Protein AF-A0A8T1SGW9-F1 (afdb_monomer_lite)

Organism: Chelydra serpentina (NCBI:txid8475)

Structure (mmCIF, N/CA/C/O backbone):
data_AF-A0A8T1SGW9-F1
#
_entry.id   AF-A0A8T1SGW9-F1
#
loop_
_atom_site.group_PDB
_atom_site.id
_atom_site.type_symbol
_atom_site.label_atom_id
_atom_site.label_alt_id
_atom_site.label_comp_id
_atom_site.label_asym_id
_atom_site.label_entity_id
_atom_site.label_seq_id
_atom_site.pdbx_PDB_ins_code
_atom_site.Cartn_x
_atom_site.Cartn_y
_atom_site.Cartn_z
_atom_site.occupancy
_atom_site.B_iso_or_equiv
_atom_site.auth_seq_id
_atom_site.auth_comp_id
_atom_site.auth_asym_id
_atom_site.auth_atom_id
_atom_site.pdbx_PDB_model_num
ATOM 1 N N . MET A 1 1 ? -16.718 -19.203 4.650 1.00 74.12 1 MET A N 1
ATOM 2 C CA . MET A 1 1 ? -15.856 -19.759 3.575 1.00 74.12 1 MET A CA 1
ATOM 3 C C . MET A 1 1 ? -15.041 -18.694 2.839 1.00 74.12 1 MET A C 1
ATOM 5 O O . MET A 1 1 ? -13.862 -18.938 2.615 1.00 74.12 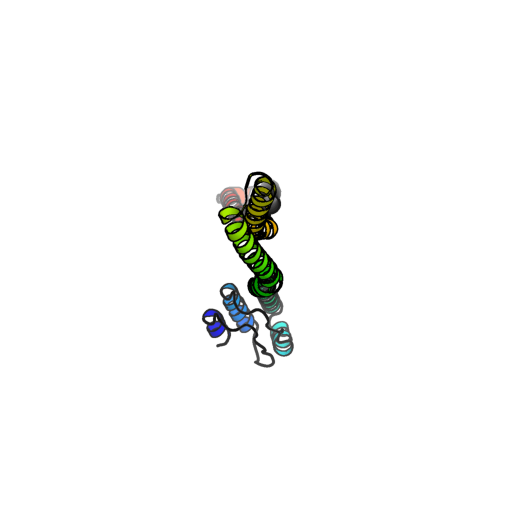1 MET A O 1
ATOM 9 N N . LEU A 1 2 ? -15.595 -17.509 2.533 1.00 87.69 2 LEU A N 1
ATOM 10 C CA . LEU A 1 2 ? -14.859 -16.445 1.829 1.00 87.69 2 LEU A CA 1
ATOM 11 C C . LEU A 1 2 ? -13.568 -15.995 2.537 1.00 87.69 2 LEU A C 1
ATOM 13 O O . LEU A 1 2 ? -12.529 -15.915 1.894 1.00 87.69 2 LEU A O 1
ATOM 17 N N . ALA A 1 3 ? -13.602 -15.769 3.854 1.00 89.38 3 ALA A N 1
ATOM 18 C CA . ALA A 1 3 ? -12.422 -15.354 4.621 1.00 89.38 3 ALA A CA 1
ATOM 19 C C . ALA A 1 3 ? -11.228 -16.318 4.451 1.00 89.38 3 ALA A C 1
ATOM 21 O O . ALA A 1 3 ? -10.116 -15.889 4.162 1.00 89.38 3 ALA A O 1
ATOM 22 N N . LYS A 1 4 ? -11.463 -17.635 4.531 1.00 89.44 4 LYS A N 1
ATOM 23 C CA . LYS A 1 4 ? -10.416 -18.648 4.300 1.00 89.44 4 LYS A CA 1
ATOM 24 C C . LYS A 1 4 ? -9.884 -18.607 2.865 1.00 89.44 4 LYS A C 1
ATOM 26 O O . LYS A 1 4 ? -8.678 -18.689 2.659 1.00 89.44 4 LYS A O 1
ATOM 31 N N . ALA A 1 5 ? -10.766 -18.437 1.880 1.00 91.44 5 ALA A N 1
ATOM 32 C CA . ALA A 1 5 ? -10.351 -18.298 0.487 1.00 91.44 5 ALA A CA 1
ATOM 33 C C . ALA A 1 5 ? -9.475 -17.050 0.284 1.00 91.44 5 ALA A C 1
ATOM 35 O O . ALA A 1 5 ? -8.443 -17.134 -0.374 1.00 91.44 5 ALA A O 1
ATOM 36 N N . LEU A 1 6 ? -9.833 -15.919 0.900 1.00 91.69 6 LEU A N 1
ATOM 37 C CA . LEU A 1 6 ? -9.042 -14.687 0.859 1.00 91.69 6 LEU A CA 1
ATOM 38 C C . LEU A 1 6 ? -7.688 -14.825 1.566 1.00 91.69 6 LEU A C 1
ATOM 40 O O . LEU A 1 6 ? -6.726 -14.209 1.130 1.00 91.69 6 LEU A O 1
ATOM 44 N N . GLN A 1 7 ? -7.561 -15.647 2.608 1.00 90.06 7 GLN A N 1
ATOM 45 C CA . GLN A 1 7 ? -6.261 -15.874 3.255 1.00 90.06 7 GLN A CA 1
ATOM 46 C C . GLN A 1 7 ? -5.265 -16.604 2.346 1.00 90.06 7 GLN A C 1
ATOM 48 O O . GLN A 1 7 ? -4.075 -16.306 2.379 1.00 90.06 7 GLN A O 1
ATOM 53 N N . ILE A 1 8 ? -5.743 -17.554 1.539 1.00 89.75 8 ILE A N 1
ATOM 54 C CA . ILE A 1 8 ? -4.886 -18.412 0.705 1.00 89.75 8 ILE A CA 1
ATOM 55 C C . ILE A 1 8 ? -4.688 -17.809 -0.692 1.00 89.75 8 ILE A C 1
ATOM 57 O O . ILE A 1 8 ? -3.638 -17.967 -1.316 1.00 89.75 8 ILE A O 1
ATOM 61 N N . ASN A 1 9 ? -5.701 -17.124 -1.223 1.00 87.62 9 ASN A N 1
ATOM 62 C CA . ASN A 1 9 ? -5.690 -16.671 -2.604 1.00 87.62 9 ASN A CA 1
ATOM 63 C C . ASN A 1 9 ? -4.827 -15.415 -2.795 1.00 87.62 9 ASN A C 1
ATOM 65 O O . ASN A 1 9 ? -5.136 -14.347 -2.277 1.00 87.62 9 ASN A O 1
ATOM 69 N N . THR A 1 10 ? -3.793 -15.526 -3.628 1.00 84.44 10 THR A N 1
ATOM 70 C CA . THR A 1 10 ? -2.856 -14.433 -3.943 1.00 84.44 10 THR A CA 1
ATOM 71 C C . THR A 1 10 ? -3.065 -13.810 -5.335 1.00 84.44 10 THR A C 1
ATOM 73 O O . THR A 1 10 ? -2.338 -12.907 -5.772 1.00 84.44 10 THR A O 1
ATOM 76 N N . LYS A 1 11 ? -4.064 -14.278 -6.088 1.00 88.31 11 LYS A N 1
ATOM 77 C CA . LYS A 1 11 ? -4.295 -13.875 -7.487 1.00 88.31 11 LYS A CA 1
ATOM 78 C C . LYS A 1 11 ? -5.540 -13.016 -7.666 1.00 88.31 11 LYS A C 1
ATOM 80 O O . LYS A 1 11 ? -5.576 -12.176 -8.562 1.00 88.31 11 LYS A O 1
ATOM 85 N N . LEU A 1 12 ? -6.536 -13.197 -6.813 1.00 89.31 12 LEU A N 1
ATOM 86 C CA . LEU A 1 12 ? -7.829 -12.553 -6.924 1.00 89.31 12 LEU A CA 1
ATOM 87 C C . LEU A 1 12 ? -7.700 -11.047 -6.645 1.00 89.31 12 LEU A C 1
ATOM 89 O O . LEU A 1 12 ? -6.987 -10.621 -5.738 1.00 89.31 12 LEU A O 1
ATOM 93 N N . ARG A 1 13 ? -8.327 -10.232 -7.499 1.00 90.38 13 ARG A N 1
ATOM 94 C CA . ARG A 1 13 ? -8.211 -8.761 -7.474 1.00 90.38 13 ARG A CA 1
ATOM 95 C C . ARG A 1 13 ? -9.500 -8.066 -7.065 1.00 90.38 13 ARG A C 1
ATOM 97 O O . ARG A 1 13 ? -9.420 -7.018 -6.425 1.00 90.38 13 ARG A O 1
ATOM 104 N N . THR A 1 14 ? -10.640 -8.667 -7.393 1.00 91.38 14 THR A N 1
ATOM 105 C CA . THR A 1 14 ? -11.959 -8.108 -7.120 1.00 91.38 14 THR A CA 1
ATOM 106 C C . THR A 1 14 ? -12.891 -9.187 -6.593 1.00 91.38 14 THR A C 1
ATOM 108 O O . THR A 1 14 ? -12.988 -10.246 -7.210 1.00 91.38 14 THR A O 1
ATOM 111 N N . VAL A 1 15 ? -13.579 -8.917 -5.484 1.00 93.00 15 VAL A N 1
ATOM 112 C CA . VAL A 1 15 ? -14.710 -9.726 -5.004 1.00 93.00 15 VAL A CA 1
ATOM 113 C C . VAL A 1 15 ? -15.935 -8.839 -4.985 1.00 93.00 15 VAL A C 1
ATOM 115 O O . VAL A 1 15 ? -15.889 -7.757 -4.415 1.00 93.00 15 VAL A O 1
ATOM 118 N N . ILE A 1 16 ? -17.028 -9.317 -5.561 1.00 92.31 16 ILE A N 1
ATOM 119 C CA . ILE A 1 16 ? -18.340 -8.705 -5.395 1.00 92.31 16 ILE A CA 1
ATOM 120 C C . ILE A 1 16 ? -19.159 -9.670 -4.561 1.00 92.31 16 ILE A C 1
ATOM 122 O O . ILE A 1 16 ? -19.235 -10.859 -4.865 1.00 92.31 16 ILE A O 1
ATOM 126 N N . TRP A 1 17 ? -19.737 -9.148 -3.495 1.00 91.62 17 TRP A N 1
ATOM 127 C CA . TRP A 1 17 ? -20.643 -9.882 -2.638 1.00 91.62 17 TRP A CA 1
ATOM 128 C C . TRP A 1 17 ? -21.634 -8.888 -2.044 1.00 91.62 17 TRP A C 1
ATOM 130 O O . TRP A 1 17 ? -21.268 -7.746 -1.789 1.00 91.62 17 TRP A O 1
ATOM 140 N N . ASP A 1 18 ? -22.887 -9.302 -1.915 1.00 91.56 18 ASP A N 1
ATOM 141 C CA . ASP A 1 18 ? -23.958 -8.646 -1.163 1.00 91.56 18 ASP A CA 1
ATOM 142 C C . ASP A 1 18 ? -25.102 -9.660 -1.027 1.00 91.56 18 ASP A C 1
ATOM 144 O O . ASP A 1 18 ? -25.141 -10.633 -1.788 1.00 91.56 18 ASP A O 1
ATOM 148 N N . ARG A 1 19 ? -26.018 -9.452 -0.077 1.00 90.94 19 ARG A N 1
ATOM 149 C CA . ARG A 1 19 ? -27.165 -10.343 0.188 1.00 90.94 19 ARG A CA 1
ATOM 150 C C . ARG A 1 19 ? -26.763 -11.787 0.511 1.00 90.94 19 ARG A C 1
ATOM 152 O O . ARG A 1 19 ? -27.434 -12.731 0.101 1.00 90.94 19 ARG A O 1
ATOM 159 N N . ASN A 1 20 ? -25.668 -11.965 1.247 1.00 89.94 20 ASN A N 1
ATOM 160 C CA . ASN A 1 20 ? -25.201 -13.276 1.703 1.00 89.94 20 ASN A CA 1
ATOM 161 C C . ASN A 1 20 ? -25.537 -13.537 3.176 1.00 89.94 20 ASN A C 1
ATOM 163 O O . ASN A 1 20 ? -25.052 -14.515 3.746 1.00 89.94 20 ASN A O 1
ATOM 167 N N . ASN A 1 21 ? -26.359 -12.677 3.794 1.00 91.19 21 ASN A N 1
ATOM 168 C CA . ASN A 1 21 ? -26.673 -12.720 5.223 1.00 91.19 21 ASN A CA 1
ATOM 169 C C . ASN A 1 21 ? -25.399 -12.680 6.084 1.00 91.19 21 ASN A C 1
ATOM 171 O O . ASN A 1 21 ? -25.278 -13.375 7.097 1.00 91.19 21 ASN A O 1
ATOM 175 N N . THR A 1 22 ? -24.413 -11.887 5.655 1.00 92.12 22 THR A N 1
ATOM 176 C CA . THR A 1 22 ? -23.151 -11.739 6.379 1.00 92.12 22 THR A CA 1
ATOM 177 C C . THR A 1 22 ? -23.403 -11.025 7.706 1.00 92.12 22 THR A C 1
ATOM 179 O O . THR A 1 22 ? -23.887 -9.898 7.743 1.00 92.12 22 THR A O 1
ATOM 182 N N . THR A 1 23 ? -23.072 -11.681 8.816 1.00 93.50 23 THR A N 1
ATOM 183 C CA . THR A 1 23 ? -23.205 -11.104 10.161 1.00 93.50 23 THR A CA 1
ATOM 184 C C . THR A 1 23 ? -21.977 -10.270 10.534 1.00 93.50 23 THR A C 1
ATOM 186 O O . THR A 1 23 ? -20.929 -10.373 9.896 1.00 93.50 23 THR A O 1
ATOM 189 N N . ALA A 1 24 ? -22.059 -9.500 11.627 1.00 93.00 24 ALA A N 1
ATOM 190 C CA . ALA A 1 24 ? -20.925 -8.733 12.161 1.00 93.00 24 ALA A CA 1
ATOM 191 C C . ALA A 1 24 ? -19.661 -9.598 12.356 1.00 93.00 24 ALA A C 1
ATOM 193 O O . ALA A 1 24 ? -18.560 -9.193 11.995 1.00 93.00 24 ALA A O 1
ATOM 194 N N . HIS A 1 25 ? -19.817 -10.836 12.840 1.00 92.88 25 HIS A N 1
ATOM 195 C CA . HIS A 1 25 ? -18.706 -11.786 12.969 1.00 92.88 25 HIS A CA 1
ATOM 196 C C . HIS A 1 25 ? -18.117 -12.189 11.609 1.00 92.88 25 HIS A C 1
ATOM 198 O O . HIS A 1 25 ? -16.899 -12.263 11.467 1.00 92.88 25 HIS A O 1
ATOM 204 N N . GLY A 1 26 ? -18.963 -12.381 10.592 1.00 94.19 26 GLY A N 1
ATOM 205 C CA . GLY A 1 26 ? -18.515 -12.658 9.228 1.00 94.19 26 GLY A CA 1
ATOM 206 C C . GLY A 1 26 ? -17.674 -11.522 8.638 1.00 94.19 26 GLY A C 1
ATOM 207 O O . GLY A 1 26 ? -16.656 -11.789 7.995 1.00 94.19 26 GLY A O 1
ATOM 208 N N . PHE A 1 27 ? -18.041 -10.264 8.905 1.00 95.06 27 PHE A N 1
ATOM 209 C CA . PHE A 1 27 ? -17.240 -9.102 8.508 1.00 95.06 27 PHE A CA 1
ATOM 210 C C . PHE A 1 27 ? -15.887 -9.057 9.217 1.00 95.06 27 PHE A C 1
ATOM 212 O O . PHE A 1 27 ? -14.870 -8.834 8.562 1.00 95.06 27 PHE A O 1
ATOM 219 N N . ILE A 1 28 ? -15.842 -9.337 10.523 1.00 94.56 28 ILE A N 1
ATOM 220 C CA . ILE A 1 28 ? -14.582 -9.405 11.278 1.00 94.56 28 ILE A CA 1
ATOM 221 C C . ILE A 1 28 ? -13.659 -10.483 10.693 1.00 94.56 28 ILE A C 1
ATOM 223 O O . ILE A 1 28 ? -12.465 -10.243 10.502 1.00 94.56 28 ILE A O 1
ATOM 227 N N . ASP A 1 29 ? -14.192 -11.660 10.368 1.00 95.25 29 ASP A N 1
ATOM 228 C CA . ASP A 1 29 ? -13.401 -12.743 9.781 1.00 95.25 29 ASP A CA 1
ATOM 229 C C . ASP A 1 29 ? -12.827 -12.360 8.411 1.00 95.25 29 ASP A C 1
ATOM 231 O O . ASP A 1 29 ? -11.677 -12.688 8.101 1.00 95.25 29 ASP A O 1
ATOM 235 N N . VAL A 1 30 ? -13.596 -11.632 7.596 1.00 94.50 30 VAL A N 1
ATOM 236 C CA . VAL A 1 30 ? -13.103 -11.091 6.324 1.00 94.50 30 VAL A CA 1
ATOM 237 C C . VAL A 1 30 ? -12.061 -9.998 6.547 1.00 94.50 30 VAL A C 1
ATOM 239 O O . VAL A 1 30 ? -11.031 -10.024 5.875 1.00 94.50 30 VAL A O 1
ATOM 242 N N . ALA A 1 31 ? -12.243 -9.104 7.518 1.00 94.25 31 ALA A N 1
ATOM 243 C CA . ALA A 1 31 ? -11.240 -8.103 7.875 1.00 94.25 31 ALA A CA 1
ATOM 244 C C . ALA A 1 31 ? -9.904 -8.757 8.281 1.00 94.25 31 ALA A C 1
ATOM 246 O O . ALA A 1 31 ? -8.859 -8.391 7.743 1.00 94.25 31 ALA A O 1
ATOM 247 N N . ARG A 1 32 ? -9.931 -9.794 9.135 1.00 94.31 32 ARG A N 1
ATOM 248 C CA . ARG A 1 32 ? -8.727 -10.573 9.501 1.00 94.31 32 ARG A CA 1
ATOM 249 C C . ARG A 1 32 ? -8.102 -11.286 8.303 1.00 94.31 32 ARG A C 1
ATOM 251 O O . ARG A 1 32 ? -6.886 -11.407 8.208 1.00 94.31 32 ARG A O 1
ATOM 258 N N . ALA A 1 33 ? -8.913 -11.776 7.367 1.00 94.00 33 ALA A N 1
ATOM 259 C CA . ALA A 1 33 ? -8.386 -12.361 6.139 1.00 94.00 33 ALA A CA 1
ATOM 260 C C . ALA A 1 33 ? -7.661 -11.323 5.265 1.00 94.00 33 ALA A C 1
ATOM 262 O O . ALA A 1 33 ? -6.608 -11.623 4.700 1.00 94.00 33 ALA A O 1
ATOM 263 N N . LEU A 1 34 ? -8.197 -10.102 5.176 1.00 92.94 34 LEU A N 1
ATOM 264 C CA . LEU A 1 34 ? -7.607 -9.005 4.404 1.00 92.94 34 LEU A CA 1
ATOM 265 C C . LEU A 1 34 ? -6.328 -8.442 5.018 1.00 92.94 34 LEU A C 1
ATOM 267 O O . LEU A 1 34 ? -5.463 -7.977 4.278 1.00 92.94 34 LEU A O 1
ATOM 271 N N . GLU A 1 35 ? -6.155 -8.555 6.332 1.00 91.81 35 GLU A N 1
ATOM 272 C CA . GLU A 1 35 ? -4.914 -8.183 7.013 1.00 91.81 35 GLU A CA 1
ATOM 273 C C . GLU A 1 35 ? -3.691 -8.838 6.346 1.00 91.81 35 GLU A C 1
ATOM 275 O O . GLU A 1 35 ? -2.719 -8.157 5.996 1.00 91.81 35 GLU A O 1
ATOM 280 N N . ARG A 1 36 ? -3.801 -10.146 6.060 1.00 88.88 36 ARG A N 1
ATOM 281 C CA . ARG A 1 36 ? -2.765 -10.962 5.405 1.00 88.88 36 ARG A CA 1
ATOM 282 C C . ARG A 1 36 ? -2.882 -11.008 3.876 1.00 88.88 36 ARG A C 1
ATOM 284 O O . ARG A 1 36 ? -1.946 -11.454 3.214 1.00 88.88 36 ARG A O 1
ATOM 291 N N . ASN A 1 37 ? -3.987 -10.537 3.293 1.00 90.50 37 ASN A N 1
ATOM 292 C CA . ASN A 1 37 ? -4.159 -10.492 1.842 1.00 90.50 37 ASN A CA 1
ATOM 293 C C . ASN A 1 37 ? -3.682 -9.151 1.257 1.00 90.50 37 ASN A C 1
ATOM 295 O O . ASN A 1 37 ? -4.292 -8.103 1.457 1.00 90.50 37 ASN A O 1
ATOM 299 N N . TYR A 1 38 ? -2.625 -9.198 0.447 1.00 89.06 38 TYR A N 1
ATOM 300 C CA . TYR A 1 38 ? -2.045 -8.018 -0.218 1.00 89.06 38 TYR A CA 1
ATOM 301 C C . TYR A 1 38 ? -2.455 -7.878 -1.690 1.00 89.06 38 TYR A C 1
ATOM 303 O O . TYR A 1 38 ? -1.857 -7.120 -2.455 1.00 89.06 38 TYR A O 1
ATOM 311 N N . THR A 1 39 ? -3.425 -8.676 -2.126 1.00 89.12 39 THR A N 1
ATOM 312 C CA . THR A 1 39 ? -3.654 -8.965 -3.546 1.00 89.12 39 THR A CA 1
ATOM 313 C C . THR A 1 39 ? -5.020 -8.499 -4.027 1.00 89.12 39 THR A C 1
ATOM 315 O O . THR A 1 39 ? -5.132 -8.032 -5.167 1.00 89.12 39 THR A O 1
ATOM 318 N N . LEU A 1 40 ? -6.016 -8.543 -3.139 1.00 90.31 40 LEU A N 1
ATOM 319 C CA . LEU A 1 40 ? -7.351 -8.009 -3.340 1.00 90.31 40 LEU A CA 1
ATOM 320 C C . LEU A 1 40 ? -7.309 -6.482 -3.330 1.00 90.31 40 LEU A C 1
ATOM 322 O O . LEU A 1 40 ? -6.719 -5.876 -2.440 1.00 90.31 40 LEU A O 1
ATOM 326 N N . ARG A 1 41 ? -7.925 -5.858 -4.329 1.00 87.56 41 ARG A N 1
ATOM 327 C CA . ARG A 1 41 ? -7.861 -4.408 -4.560 1.00 87.56 41 ARG A CA 1
ATOM 328 C C . ARG A 1 41 ? -9.220 -3.758 -4.468 1.00 87.56 41 ARG A C 1
ATOM 330 O O . ARG A 1 41 ? -9.333 -2.668 -3.925 1.00 87.56 41 ARG A O 1
ATOM 337 N N . SER A 1 42 ? -10.228 -4.412 -5.027 1.00 90.06 42 SER A N 1
ATOM 338 C CA . SER A 1 42 ? -11.586 -3.901 -5.050 1.00 90.06 42 SER A CA 1
ATOM 339 C C . SER A 1 42 ? -12.510 -4.905 -4.384 1.00 90.06 42 SER A C 1
ATOM 341 O O . SER A 1 42 ? -12.483 -6.099 -4.675 1.00 90.06 42 SER A O 1
ATOM 343 N N . MET A 1 43 ? -13.306 -4.419 -3.449 1.00 92.31 43 MET A N 1
ATOM 344 C CA . MET A 1 43 ? -14.364 -5.197 -2.833 1.00 92.31 43 MET A CA 1
ATOM 345 C C . MET A 1 43 ? -15.486 -4.219 -2.505 1.00 92.31 43 MET A C 1
ATOM 347 O O . MET A 1 43 ? -15.400 -3.540 -1.481 1.00 92.31 43 MET A O 1
ATOM 351 N N . PRO A 1 44 ? -16.475 -4.052 -3.402 1.00 92.06 44 PRO A N 1
ATOM 352 C CA . PRO A 1 44 ? -17.618 -3.192 -3.137 1.00 92.06 44 PRO A CA 1
ATOM 353 C C . PRO A 1 44 ? -18.284 -3.578 -1.816 1.00 92.06 44 PRO A C 1
ATOM 355 O O . PRO A 1 44 ? -18.364 -4.762 -1.477 1.00 92.06 44 PRO A O 1
ATOM 358 N N . LEU A 1 45 ? -18.733 -2.573 -1.066 1.00 90.88 45 LEU A N 1
ATOM 359 C CA . LEU A 1 45 ? -19.375 -2.791 0.225 1.00 90.88 45 LEU A CA 1
ATOM 360 C C . LEU A 1 45 ? -20.739 -3.470 0.039 1.00 90.88 45 LEU A C 1
ATOM 362 O O . LEU A 1 45 ? -21.573 -2.935 -0.695 1.00 90.88 45 LEU A O 1
ATOM 366 N N . PRO A 1 46 ? -20.985 -4.616 0.703 1.00 93.25 46 PRO A N 1
ATOM 367 C CA . PRO A 1 46 ? -22.278 -5.292 0.673 1.00 93.25 46 PRO A CA 1
ATOM 368 C C . PRO A 1 46 ? -23.288 -4.512 1.522 1.00 93.25 46 PRO A C 1
ATOM 370 O O . PRO A 1 46 ? -23.479 -4.799 2.702 1.00 93.25 46 PRO A O 1
ATOM 373 N N . MET A 1 47 ? -23.896 -3.474 0.947 1.00 93.81 47 MET A N 1
ATOM 374 C CA . MET A 1 47 ? -24.762 -2.546 1.684 1.00 93.81 47 MET A CA 1
ATOM 375 C C . MET A 1 47 ? -25.946 -3.241 2.365 1.00 93.81 47 MET A C 1
ATOM 377 O O . MET A 1 47 ? -26.328 -2.842 3.469 1.00 93.81 47 MET A O 1
ATOM 381 N N . SER A 1 48 ? -26.507 -4.287 1.747 1.00 94.25 48 SER A N 1
ATOM 382 C CA . SER A 1 48 ? -27.635 -5.030 2.316 1.00 94.25 48 SER A CA 1
ATOM 383 C C . SER A 1 48 ? -27.205 -5.756 3.593 1.00 94.25 48 SER A C 1
ATOM 385 O O . SER A 1 48 ? -27.831 -5.595 4.644 1.00 94.25 48 SER A O 1
ATOM 387 N N . ASP A 1 49 ? -26.087 -6.483 3.522 1.00 94.25 49 ASP A N 1
ATOM 388 C CA . ASP A 1 49 ? -25.556 -7.243 4.657 1.00 94.25 49 ASP A CA 1
ATOM 389 C C . ASP A 1 49 ? -25.011 -6.317 5.759 1.00 94.25 49 ASP A C 1
ATOM 391 O O . ASP A 1 49 ? -25.234 -6.571 6.941 1.00 94.25 49 ASP A O 1
ATOM 395 N N . VAL A 1 50 ? -24.346 -5.210 5.397 1.00 93.94 50 VAL A N 1
ATOM 396 C CA . VAL A 1 50 ? -23.854 -4.209 6.361 1.00 93.94 50 VAL A CA 1
ATOM 397 C C . VAL A 1 50 ? -25.017 -3.605 7.137 1.00 93.94 50 VAL A C 1
ATOM 399 O O . VAL A 1 50 ? -24.969 -3.569 8.361 1.00 93.94 50 VAL A O 1
ATOM 402 N N . THR A 1 51 ? -26.093 -3.191 6.461 1.00 93.69 51 THR A N 1
ATOM 403 C CA . THR A 1 51 ? -27.265 -2.603 7.132 1.00 93.69 51 THR A CA 1
ATOM 404 C C . THR A 1 51 ? -27.908 -3.600 8.098 1.00 93.69 51 THR A C 1
ATOM 406 O O . THR A 1 51 ? -28.329 -3.231 9.196 1.00 93.69 51 THR A O 1
ATOM 409 N N . GLN A 1 52 ? -27.977 -4.876 7.713 1.00 93.44 52 GLN A N 1
ATOM 410 C CA . GLN A 1 52 ? -28.513 -5.934 8.564 1.00 93.44 52 GLN A CA 1
ATOM 411 C C . GLN A 1 52 ? -27.617 -6.200 9.780 1.00 93.44 52 GLN A C 1
ATOM 413 O O . GLN A 1 52 ? -28.115 -6.241 10.904 1.00 93.44 52 GLN A O 1
ATOM 418 N N . ALA A 1 53 ? -26.305 -6.333 9.578 1.00 92.81 53 ALA A N 1
ATOM 419 C CA . ALA A 1 53 ? -25.340 -6.557 10.651 1.00 92.81 53 ALA A CA 1
ATOM 420 C C . ALA A 1 53 ? -25.254 -5.364 11.616 1.00 92.81 53 ALA A C 1
ATOM 422 O O . ALA A 1 53 ? -25.165 -5.567 12.828 1.00 92.81 53 ALA A O 1
ATOM 423 N N . TYR A 1 54 ? -25.361 -4.140 11.093 1.00 93.25 54 TYR A N 1
ATOM 424 C CA . TYR A 1 54 ? -25.309 -2.904 11.870 1.00 93.25 54 TYR A CA 1
ATOM 425 C C . TYR A 1 54 ? -26.482 -2.788 12.850 1.00 93.25 54 TYR A C 1
ATOM 427 O O . TYR A 1 54 ? -26.284 -2.386 13.991 1.00 93.25 54 TYR A O 1
ATOM 435 N N . ARG A 1 55 ? -27.691 -3.222 12.458 1.00 93.06 55 ARG A N 1
ATOM 436 C CA . ARG A 1 55 ? -28.849 -3.267 13.374 1.00 93.06 55 ARG A CA 1
ATOM 437 C C . ARG A 1 55 ? -28.643 -4.213 14.554 1.00 93.06 55 ARG A C 1
ATOM 439 O O . ARG A 1 55 ? -29.216 -3.986 15.612 1.00 93.06 55 ARG A O 1
ATOM 446 N N . SER A 1 56 ? -27.877 -5.286 14.368 1.00 90.81 56 SER A N 1
ATOM 447 C CA . SER A 1 56 ? -27.618 -6.263 15.428 1.00 90.81 56 SER A CA 1
ATOM 448 C C . SER A 1 56 ? -26.416 -5.892 16.295 1.00 90.81 56 SER A C 1
ATOM 450 O O . SER A 1 56 ? -26.467 -6.081 17.502 1.00 90.81 56 SER A O 1
ATOM 452 N N . ASN A 1 57 ? -25.320 -5.424 15.692 1.00 92.62 57 ASN A N 1
ATOM 453 C CA . ASN A 1 57 ? -24.081 -5.060 16.384 1.00 92.62 57 ASN A CA 1
ATOM 454 C C . ASN A 1 57 ? -23.390 -3.896 15.644 1.00 92.62 57 ASN A C 1
ATOM 456 O O . ASN A 1 57 ? -22.556 -4.161 14.768 1.00 92.62 57 ASN A O 1
ATOM 460 N N . PRO A 1 58 ? -23.711 -2.632 15.969 1.00 92.00 58 PRO A N 1
ATOM 461 C CA . PRO A 1 58 ? -23.219 -1.472 15.226 1.00 92.00 58 PRO A CA 1
ATOM 462 C C . PRO A 1 58 ? -21.697 -1.300 15.340 1.00 92.00 58 PRO A C 1
ATOM 464 O O . PRO A 1 58 ? -21.023 -1.336 14.313 1.00 92.00 58 PRO A O 1
ATOM 467 N N . GLU A 1 59 ? -21.141 -1.258 16.558 1.00 93.12 59 GLU A N 1
ATOM 468 C CA . GLU A 1 59 ? -19.697 -1.043 16.796 1.00 93.12 59 GLU A CA 1
ATOM 469 C C . GLU A 1 59 ? -18.814 -2.057 16.060 1.00 93.12 59 GLU A C 1
ATOM 471 O O . GLU A 1 59 ? -17.921 -1.696 15.297 1.00 93.12 59 GLU A O 1
ATOM 476 N N . LYS A 1 60 ? -19.094 -3.353 16.237 1.00 92.69 60 LYS A N 1
ATOM 477 C CA . LYS A 1 60 ? -18.306 -4.428 15.614 1.00 92.69 60 LYS A CA 1
ATOM 478 C C . LYS A 1 60 ? -18.390 -4.411 14.090 1.00 92.69 60 LYS A C 1
ATOM 480 O O . LYS A 1 60 ? -17.426 -4.773 13.416 1.00 92.69 60 LYS A O 1
ATOM 485 N N . THR A 1 61 ? -19.552 -4.048 13.548 1.00 93.00 61 THR A N 1
ATOM 486 C CA . THR A 1 61 ? -19.760 -3.983 12.097 1.00 93.00 61 THR A CA 1
ATOM 487 C C . THR A 1 61 ? -18.997 -2.803 11.508 1.00 93.00 61 THR A C 1
ATOM 489 O O . THR A 1 61 ? -18.296 -2.970 10.512 1.00 93.00 61 THR A O 1
ATOM 492 N N . GLU A 1 62 ? -19.085 -1.637 12.144 1.00 93.12 62 GLU A N 1
ATOM 493 C CA . GLU A 1 62 ? -18.377 -0.421 11.746 1.00 93.12 62 GLU A CA 1
ATOM 494 C C . GLU A 1 62 ? -16.858 -0.604 11.790 1.00 93.12 62 GLU A C 1
ATOM 496 O O . GLU A 1 62 ? -16.176 -0.359 10.792 1.00 93.12 62 GLU A O 1
ATOM 501 N N . GLU A 1 63 ? -16.326 -1.141 12.890 1.00 94.06 63 GLU A N 1
ATOM 502 C CA . GLU A 1 63 ? -14.895 -1.413 13.036 1.00 94.06 63 GLU A CA 1
ATOM 503 C C . GLU A 1 63 ? -14.391 -2.378 11.949 1.00 94.06 63 GLU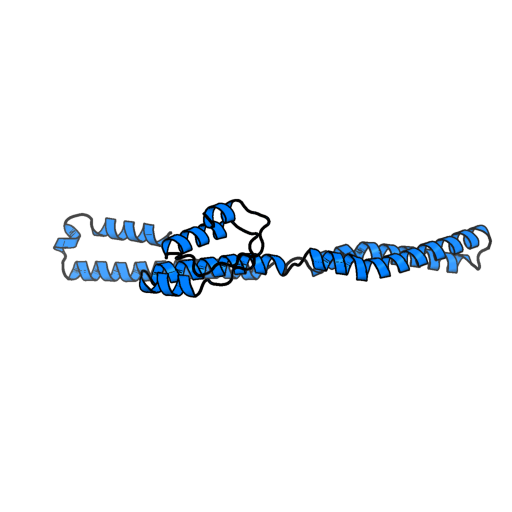 A C 1
ATOM 505 O O . GLU A 1 63 ? -13.354 -2.147 11.317 1.00 94.06 63 GLU A O 1
ATOM 510 N N . ALA A 1 64 ? -15.133 -3.460 11.692 1.00 94.69 64 ALA A N 1
ATOM 511 C CA . ALA A 1 64 ? -14.771 -4.427 10.664 1.00 94.69 64 ALA A CA 1
ATOM 512 C C . ALA A 1 64 ? -14.773 -3.794 9.265 1.00 94.69 64 ALA A C 1
ATOM 514 O O . ALA A 1 64 ? -13.826 -3.992 8.501 1.00 94.69 64 ALA A O 1
ATOM 515 N N . VAL A 1 65 ? -15.794 -2.995 8.943 1.00 93.88 65 VAL A N 1
ATOM 516 C CA . VAL A 1 65 ? -15.904 -2.272 7.670 1.00 93.88 65 VAL A CA 1
ATOM 517 C C . VAL A 1 65 ? -14.746 -1.288 7.490 1.00 93.88 65 VAL A C 1
ATOM 519 O O . VAL A 1 65 ? -14.100 -1.303 6.437 1.00 93.88 65 VAL A O 1
ATOM 522 N N . HIS A 1 66 ? -14.415 -0.504 8.516 1.00 93.94 66 HIS A N 1
ATOM 523 C CA . HIS A 1 66 ? -13.283 0.421 8.475 1.00 93.94 66 HIS A CA 1
ATOM 524 C C . HIS A 1 66 ? -11.953 -0.302 8.245 1.00 93.94 66 HIS A C 1
ATOM 526 O O . HIS A 1 66 ? -11.155 0.117 7.398 1.00 93.94 66 HIS A O 1
ATOM 532 N N . LYS A 1 67 ? -11.717 -1.429 8.930 1.00 94.44 67 LYS A N 1
ATOM 533 C CA . LYS A 1 67 ? -10.516 -2.254 8.717 1.00 94.44 67 LYS A CA 1
ATOM 534 C C . LYS A 1 67 ? -10.457 -2.802 7.293 1.00 94.44 67 LYS A C 1
ATOM 536 O O . LYS A 1 67 ? -9.416 -2.705 6.644 1.00 94.44 67 LYS A O 1
ATOM 541 N N . MET A 1 68 ? -11.568 -3.324 6.770 1.00 93.88 68 MET A N 1
ATOM 542 C CA . MET A 1 68 ? -11.641 -3.814 5.389 1.00 93.88 68 MET A CA 1
ATOM 543 C C . MET A 1 68 ? -11.297 -2.712 4.379 1.00 93.88 68 MET A C 1
ATOM 545 O O . MET A 1 68 ? -10.449 -2.926 3.511 1.00 93.88 68 MET A O 1
ATOM 549 N N . GLN A 1 69 ? -11.901 -1.527 4.511 1.00 92.88 69 GLN A N 1
ATOM 550 C CA . GLN A 1 69 ? -11.610 -0.374 3.653 1.00 92.88 69 GLN A CA 1
ATOM 551 C C . GLN A 1 69 ? -10.136 0.044 3.741 1.00 92.88 69 GLN A C 1
ATOM 553 O O . GLN A 1 69 ? -9.499 0.259 2.710 1.00 92.88 69 GLN A O 1
ATOM 558 N N . SER A 1 70 ? -9.567 0.075 4.948 1.00 91.38 70 SER A N 1
ATOM 559 C CA . SER A 1 70 ? -8.159 0.419 5.187 1.00 91.38 70 SER A CA 1
ATOM 560 C C . SER A 1 70 ? -7.202 -0.563 4.504 1.00 91.38 70 SER A C 1
ATOM 562 O O . SER A 1 70 ? -6.260 -0.154 3.820 1.00 91.38 70 SER A O 1
ATOM 564 N N . PHE A 1 71 ? -7.461 -1.871 4.608 1.00 93.25 71 PHE A N 1
ATOM 565 C CA . PHE A 1 71 ? -6.646 -2.889 3.940 1.00 93.25 71 PHE A CA 1
ATOM 566 C C . PHE A 1 71 ? -6.777 -2.846 2.413 1.00 93.25 71 PHE A C 1
ATOM 568 O O . PHE A 1 71 ? -5.782 -3.016 1.702 1.00 93.25 71 PHE A O 1
ATOM 575 N N . LEU A 1 72 ? -7.974 -2.577 1.887 1.00 91.19 72 LEU A N 1
ATOM 576 C CA . LEU A 1 72 ? -8.183 -2.399 0.448 1.00 91.19 72 LEU A CA 1
ATOM 577 C C . LEU A 1 72 ? -7.460 -1.151 -0.067 1.00 91.19 72 LEU A C 1
ATOM 579 O O . LEU A 1 72 ? -6.774 -1.231 -1.087 1.00 91.19 72 LEU A O 1
ATOM 583 N N . ALA A 1 73 ? -7.530 -0.036 0.664 1.00 88.81 73 ALA A N 1
ATOM 584 C CA . ALA A 1 73 ? -6.798 1.186 0.349 1.00 88.81 73 ALA A CA 1
ATOM 585 C C . ALA A 1 73 ? -5.281 0.935 0.339 1.00 88.81 73 ALA A C 1
ATOM 587 O O . ALA A 1 73 ? -4.623 1.240 -0.655 1.00 88.81 73 ALA A O 1
ATOM 588 N N . ARG A 1 74 ? -4.727 0.261 1.360 1.00 89.75 74 ARG A N 1
ATOM 589 C CA . ARG A 1 74 ? -3.316 -0.182 1.391 1.00 89.75 74 ARG A CA 1
ATOM 590 C C . ARG A 1 74 ? -2.929 -0.942 0.118 1.00 89.75 74 ARG A C 1
ATOM 592 O O . ARG A 1 74 ? -1.883 -0.682 -0.481 1.00 89.75 74 ARG A O 1
ATOM 599 N N . ASN A 1 75 ? -3.767 -1.882 -0.308 1.00 88.81 75 ASN A N 1
ATOM 600 C CA . ASN A 1 75 ? -3.499 -2.713 -1.479 1.00 88.81 75 ASN A CA 1
ATOM 601 C C . ASN A 1 75 ? -3.609 -1.926 -2.802 1.00 88.81 75 ASN A C 1
ATOM 603 O O . ASN A 1 75 ? -2.913 -2.252 -3.768 1.00 88.81 75 ASN A O 1
ATOM 607 N N . GLN A 1 76 ? -4.443 -0.883 -2.853 1.00 83.81 76 GLN A N 1
ATOM 608 C CA . GLN A 1 76 ? -4.539 0.044 -3.986 1.00 83.81 76 GLN A CA 1
ATOM 609 C C . GLN A 1 76 ? -3.325 0.985 -4.055 1.00 83.81 76 GLN A C 1
ATOM 611 O O . GLN A 1 76 ? -2.737 1.131 -5.128 1.00 83.81 76 GLN A O 1
ATOM 616 N N . MET A 1 77 ? -2.881 1.526 -2.914 1.00 71.44 77 MET A N 1
ATOM 617 C CA . MET A 1 77 ? -1.712 2.413 -2.816 1.00 71.44 77 MET A CA 1
ATOM 618 C C . MET A 1 77 ? -0.402 1.701 -3.166 1.00 71.44 77 MET A C 1
ATOM 620 O O . MET A 1 77 ? 0.486 2.287 -3.773 1.00 71.44 77 MET A O 1
ATOM 624 N N . ARG A 1 78 ? -0.292 0.387 -2.925 1.00 61.72 78 ARG A N 1
ATOM 625 C CA . ARG A 1 78 ? 0.847 -0.401 -3.433 1.00 61.72 78 ARG A CA 1
ATOM 626 C C . ARG A 1 78 ? 0.952 -0.440 -4.968 1.00 61.72 78 ARG A C 1
ATOM 628 O O . ARG A 1 78 ? 1.962 -0.922 -5.477 1.00 61.72 78 ARG A O 1
ATOM 635 N N . ARG A 1 79 ? -0.051 0.041 -5.725 1.00 52.75 79 ARG A N 1
ATOM 636 C CA . ARG A 1 79 ? 0.004 0.163 -7.195 1.00 52.75 79 ARG A CA 1
ATOM 637 C C . ARG A 1 79 ? 0.115 1.597 -7.725 1.00 52.75 79 ARG A C 1
ATOM 639 O O . ARG A 1 79 ? 0.163 1.720 -8.946 1.00 52.75 79 ARG A O 1
ATOM 646 N N . THR A 1 80 ? 0.230 2.638 -6.892 1.00 46.03 80 THR A N 1
ATOM 647 C CA . THR A 1 80 ? 0.626 3.974 -7.395 1.00 46.03 80 THR A CA 1
ATOM 648 C C . THR A 1 80 ? 2.113 4.063 -7.755 1.00 46.03 80 THR A C 1
ATOM 650 O O . THR A 1 80 ? 2.527 5.059 -8.332 1.00 46.03 80 THR A O 1
ATOM 653 N N . LEU A 1 81 ? 2.891 2.983 -7.585 1.00 50.16 81 LEU A N 1
ATOM 654 C CA . LEU A 1 81 ? 4.009 2.682 -8.487 1.00 50.16 81 LEU A CA 1
ATOM 655 C C . LEU A 1 81 ? 3.621 1.551 -9.455 1.00 50.16 81 LEU A C 1
ATOM 657 O O . LEU A 1 81 ? 3.856 0.365 -9.184 1.00 50.16 81 LEU A O 1
ATOM 661 N N . PRO A 1 82 ? 3.007 1.865 -10.603 1.00 44.47 82 PRO A N 1
ATOM 662 C CA . PRO A 1 82 ? 2.652 0.853 -11.582 1.00 44.47 82 PRO A CA 1
ATOM 663 C C . PRO A 1 82 ? 3.890 0.356 -12.346 1.00 44.47 82 PRO A C 1
ATOM 665 O O . PRO A 1 82 ? 4.134 0.748 -13.480 1.00 44.47 82 PRO A O 1
ATOM 668 N N . LYS A 1 83 ? 4.625 -0.623 -11.791 1.00 46.25 83 LYS A N 1
ATOM 669 C CA . LYS A 1 83 ? 5.702 -1.365 -12.500 1.00 46.25 83 LYS A CA 1
ATOM 670 C C . LYS A 1 83 ? 5.295 -1.888 -13.898 1.00 46.25 83 LYS A C 1
ATOM 672 O O . LYS A 1 83 ? 6.165 -2.178 -14.710 1.00 46.25 83 LYS A O 1
ATOM 677 N N . GLN A 1 84 ? 3.996 -2.010 -14.200 1.00 42.16 84 GLN A N 1
ATOM 678 C CA . GLN A 1 84 ? 3.488 -2.424 -15.517 1.00 42.16 84 GLN A CA 1
ATOM 679 C C . GLN A 1 84 ? 3.273 -1.280 -16.522 1.00 42.16 84 GLN A C 1
ATOM 681 O O . GLN A 1 84 ? 3.572 -1.492 -17.693 1.00 42.16 84 GLN A O 1
ATOM 686 N N . THR A 1 85 ? 2.826 -0.081 -16.124 1.00 39.91 85 THR A N 1
ATOM 687 C CA . THR A 1 85 ? 2.840 1.070 -17.054 1.00 39.91 85 THR A CA 1
ATOM 688 C C . THR A 1 85 ? 4.257 1.611 -17.211 1.00 39.91 85 THR A C 1
ATOM 690 O O . THR A 1 85 ? 4.610 2.054 -18.296 1.00 39.91 85 THR A O 1
ATOM 693 N N . PHE A 1 86 ? 5.108 1.447 -16.191 1.00 46.25 86 PHE A N 1
ATOM 694 C CA . PHE A 1 86 ? 6.530 1.767 -16.283 1.00 46.25 86 PHE A CA 1
ATOM 695 C C . PHE A 1 86 ? 7.279 0.892 -17.293 1.00 46.25 86 PHE A C 1
ATOM 697 O O . PHE A 1 86 ? 8.164 1.401 -17.962 1.00 46.25 86 PHE A O 1
ATOM 704 N N . ARG A 1 87 ? 6.914 -0.386 -17.492 1.00 46.59 87 ARG A N 1
ATOM 705 C CA . ARG A 1 87 ? 7.508 -1.215 -18.564 1.00 46.59 87 ARG A CA 1
ATOM 706 C C . ARG A 1 87 ? 6.950 -0.922 -19.953 1.00 46.59 87 ARG A C 1
ATOM 708 O O . ARG A 1 87 ? 7.684 -1.086 -20.915 1.00 46.59 87 ARG A O 1
ATOM 715 N N . LEU A 1 88 ? 5.689 -0.507 -20.069 1.00 46.31 88 LEU A N 1
ATOM 716 C CA . LEU A 1 88 ? 5.114 -0.134 -21.364 1.00 46.31 88 LEU A CA 1
ATOM 717 C C . LEU A 1 88 ? 5.620 1.244 -21.813 1.00 46.31 88 LEU A C 1
ATOM 719 O O . LEU A 1 88 ? 6.006 1.378 -22.961 1.00 46.31 88 LEU A O 1
ATOM 723 N N . GLN A 1 89 ? 5.758 2.232 -20.921 1.00 46.03 89 GLN A N 1
ATOM 724 C CA . GLN A 1 89 ? 6.423 3.501 -21.260 1.00 46.03 89 GLN A CA 1
ATOM 725 C C . GLN A 1 89 ? 7.935 3.333 -21.488 1.00 46.03 89 GLN A C 1
ATOM 727 O O . GLN A 1 89 ? 8.442 3.848 -22.479 1.00 46.03 89 GLN A O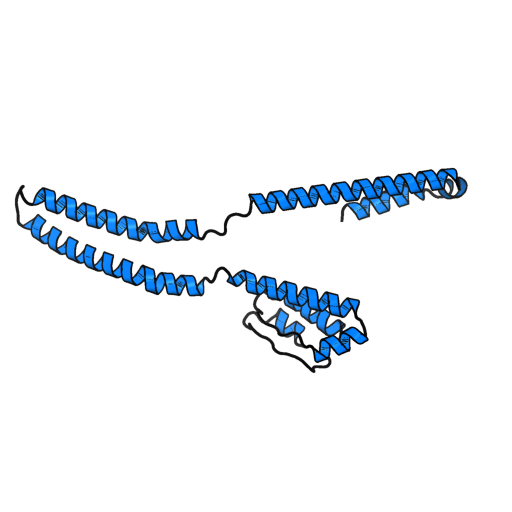 1
ATOM 732 N N . ARG A 1 90 ? 8.641 2.528 -20.677 1.00 49.00 90 ARG A N 1
ATOM 733 C CA . ARG A 1 90 ? 10.052 2.135 -20.917 1.00 49.00 90 ARG A CA 1
ATOM 734 C C . ARG A 1 90 ? 10.233 1.198 -22.129 1.00 49.00 90 ARG A C 1
ATOM 736 O O . ARG A 1 90 ? 11.341 0.907 -22.549 1.00 49.00 90 ARG A O 1
ATOM 743 N N . GLY A 1 91 ? 9.143 0.666 -22.676 1.00 50.50 91 GLY A N 1
ATOM 744 C CA . GLY A 1 91 ? 9.142 -0.231 -23.834 1.00 50.50 91 GLY A CA 1
ATOM 745 C C . GLY A 1 91 ? 8.565 0.389 -25.104 1.00 50.50 91 GLY A C 1
ATOM 746 O O . GLY A 1 91 ? 8.639 -0.256 -26.143 1.00 50.50 91 GLY A O 1
ATOM 747 N N . ILE A 1 92 ? 7.992 1.596 -25.036 1.00 49.97 92 ILE A N 1
ATOM 748 C CA . ILE A 1 92 ? 7.388 2.313 -26.173 1.00 49.97 92 ILE A CA 1
ATOM 749 C C . ILE A 1 92 ? 8.057 3.680 -26.382 1.00 49.97 92 ILE A C 1
ATOM 751 O O . ILE A 1 92 ? 8.262 4.077 -27.522 1.00 49.97 92 ILE A O 1
ATOM 755 N N . ILE A 1 93 ? 8.412 4.401 -25.309 1.00 51.62 93 ILE A N 1
ATOM 756 C CA . ILE A 1 93 ? 8.997 5.750 -25.406 1.00 51.62 93 ILE A CA 1
ATOM 757 C C . ILE A 1 93 ? 10.524 5.679 -25.432 1.00 51.62 93 ILE A C 1
ATOM 759 O O . ILE A 1 93 ? 11.132 6.301 -26.293 1.00 51.62 93 ILE A O 1
ATOM 763 N N . THR A 1 94 ? 11.149 4.895 -24.546 1.00 54.12 94 THR A N 1
ATOM 764 C CA . THR A 1 94 ? 12.617 4.777 -24.529 1.00 54.12 94 THR A CA 1
ATOM 765 C C . THR A 1 94 ? 13.134 3.792 -25.573 1.00 54.12 94 THR A C 1
ATOM 767 O O . THR A 1 94 ? 14.120 4.094 -26.221 1.00 54.12 94 THR A O 1
ATOM 770 N N . SER A 1 95 ? 12.440 2.682 -25.847 1.00 59.97 95 SER A N 1
ATOM 771 C CA . SER A 1 95 ? 12.873 1.702 -26.861 1.00 59.97 95 SER A CA 1
ATOM 772 C C . SER A 1 95 ? 12.909 2.276 -28.281 1.00 59.97 95 SER A C 1
ATOM 774 O O . SER A 1 95 ? 13.852 2.002 -29.010 1.00 59.97 95 SER A O 1
ATOM 776 N N . GLY A 1 96 ? 11.923 3.092 -28.672 1.00 66.94 96 GLY A N 1
ATOM 777 C CA . GLY A 1 96 ? 11.875 3.700 -30.002 1.00 66.94 96 GLY A CA 1
ATOM 778 C C . GLY A 1 96 ? 12.995 4.718 -30.207 1.00 66.94 96 GLY A C 1
ATOM 779 O O . GLY A 1 96 ? 13.687 4.675 -31.221 1.00 66.94 96 GLY A O 1
ATOM 780 N N . SER A 1 97 ? 13.227 5.601 -29.229 1.00 72.12 97 SER A N 1
ATOM 781 C CA . SER A 1 97 ? 14.329 6.568 -29.289 1.00 72.12 97 SER A CA 1
ATOM 782 C C . SER A 1 97 ? 15.704 5.914 -29.132 1.00 72.12 97 SER A C 1
ATOM 784 O O . SER A 1 97 ? 16.621 6.271 -29.861 1.00 72.12 97 SER A O 1
ATOM 786 N N . GLU A 1 98 ? 15.857 4.939 -28.229 1.00 76.69 98 GLU A N 1
ATOM 787 C CA . GLU A 1 98 ? 17.101 4.174 -28.054 1.00 76.69 98 GLU A CA 1
ATOM 788 C C . GLU A 1 98 ? 17.430 3.376 -29.320 1.00 76.69 98 GLU A C 1
ATOM 790 O O . GLU A 1 98 ? 18.576 3.372 -29.760 1.00 76.69 98 GLU A O 1
ATOM 795 N N . GLN A 1 99 ? 16.432 2.741 -29.944 1.00 81.88 99 GLN A N 1
ATOM 796 C CA . GLN A 1 99 ? 16.607 2.017 -31.200 1.00 81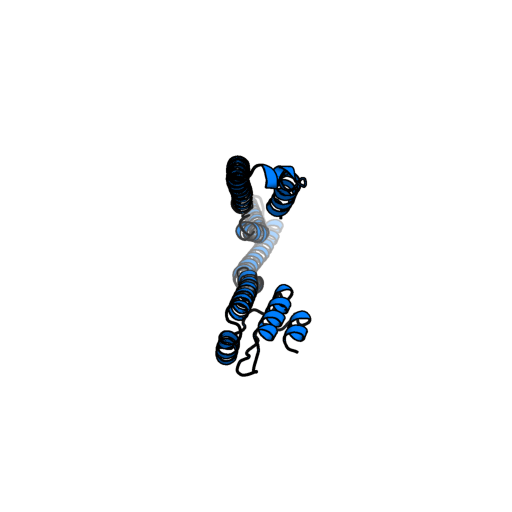.88 99 GLN A CA 1
ATOM 797 C C . GLN A 1 99 ? 17.015 2.963 -32.334 1.00 81.88 99 GLN A C 1
ATOM 799 O O . GLN A 1 99 ? 17.989 2.672 -33.021 1.00 81.88 99 GLN A O 1
ATOM 804 N N . MET A 1 100 ? 16.348 4.112 -32.493 1.00 84.06 100 MET A N 1
ATOM 805 C CA . MET A 1 100 ? 16.739 5.110 -33.496 1.00 84.06 100 MET A CA 1
ATOM 806 C C . MET A 1 100 ? 18.171 5.613 -33.279 1.00 84.06 100 MET A C 1
ATOM 808 O O . MET A 1 100 ? 18.941 5.706 -34.232 1.00 84.06 100 MET A O 1
ATOM 812 N N . VAL A 1 101 ? 18.566 5.905 -32.034 1.00 86.12 101 VAL A N 1
ATOM 813 C CA . VAL A 1 101 ? 19.939 6.339 -31.726 1.00 86.12 101 VAL A CA 1
ATOM 814 C C . VAL A 1 101 ? 20.948 5.220 -32.000 1.00 86.12 101 VAL A C 1
ATOM 816 O O . VAL A 1 101 ? 21.995 5.495 -32.582 1.00 86.12 101 VAL A O 1
ATOM 819 N N . ASN A 1 102 ? 20.632 3.961 -31.685 1.00 86.62 102 ASN A N 1
ATOM 820 C CA . ASN A 1 102 ? 21.481 2.811 -32.018 1.00 86.62 102 ASN A CA 1
ATOM 821 C C . ASN A 1 102 ? 21.622 2.605 -33.536 1.00 86.62 102 ASN A C 1
ATOM 823 O O . ASN A 1 102 ? 22.719 2.346 -34.033 1.00 86.62 102 ASN A O 1
ATOM 827 N N . GLU A 1 103 ? 20.538 2.746 -34.296 1.00 89.50 103 GLU A N 1
ATOM 828 C CA . GLU A 1 103 ? 20.558 2.675 -35.761 1.00 89.50 103 GLU A CA 1
ATOM 829 C C . GLU A 1 103 ? 21.416 3.802 -36.357 1.00 89.50 103 GLU A C 1
ATOM 831 O O . GLU A 1 103 ? 22.273 3.547 -37.205 1.00 89.50 103 GLU A O 1
ATOM 836 N N . MET A 1 104 ? 21.282 5.030 -35.848 1.00 89.12 104 MET A N 1
ATOM 837 C CA . MET A 1 104 ? 22.133 6.153 -36.253 1.00 89.12 104 MET A CA 1
ATOM 838 C C . MET A 1 104 ? 23.606 5.930 -35.883 1.00 89.12 104 MET A C 1
ATOM 840 O O . MET A 1 104 ? 24.472 6.134 -36.731 1.00 89.12 104 MET A O 1
ATOM 844 N N . CYS A 1 105 ? 23.909 5.452 -34.670 1.00 91.00 105 CYS A N 1
ATOM 845 C CA . CYS A 1 105 ? 25.281 5.166 -34.232 1.00 91.00 105 CYS A CA 1
ATOM 846 C C . CYS A 1 105 ? 25.928 4.063 -35.075 1.00 91.00 105 CYS A C 1
ATOM 848 O O . CYS A 1 105 ? 27.070 4.200 -35.506 1.00 91.00 105 CYS A O 1
ATOM 850 N N . THR A 1 106 ? 25.198 2.982 -35.364 1.00 91.38 106 THR A N 1
ATOM 851 C CA . THR A 1 106 ? 25.703 1.894 -36.216 1.00 91.38 106 THR A CA 1
ATOM 852 C C . THR A 1 106 ? 25.894 2.336 -37.665 1.00 91.38 106 THR A C 1
ATOM 854 O O . THR A 1 106 ? 26.844 1.894 -38.311 1.00 91.38 106 THR A O 1
ATOM 857 N N . SER A 1 107 ? 25.037 3.221 -38.184 1.00 92.81 107 SER A N 1
ATOM 858 C CA . SER A 1 107 ? 25.229 3.830 -39.503 1.00 92.81 107 SER A CA 1
ATOM 859 C C . SER A 1 107 ? 26.463 4.731 -39.524 1.00 92.81 107 SER A C 1
ATOM 861 O O . SER A 1 107 ? 27.316 4.579 -40.396 1.00 92.81 107 SER A O 1
ATOM 863 N N . LEU A 1 108 ? 26.607 5.624 -38.540 1.00 91.50 108 LEU A N 1
ATOM 864 C CA . LEU A 1 108 ? 27.749 6.532 -38.437 1.00 91.50 108 LEU A CA 1
ATOM 865 C C . LEU A 1 108 ? 29.068 5.759 -38.288 1.00 91.50 108 LEU A C 1
ATOM 867 O O . LEU A 1 108 ? 30.030 6.067 -38.986 1.00 91.50 108 LEU A O 1
ATOM 871 N N . GLN A 1 109 ? 29.088 4.693 -37.482 1.00 90.88 109 GLN A N 1
ATOM 872 C CA . GLN A 1 109 ? 30.259 3.827 -37.315 1.00 90.88 109 GLN A CA 1
ATOM 873 C C . GLN A 1 109 ? 30.691 3.179 -38.638 1.00 90.88 109 GLN A C 1
ATOM 875 O O . GLN A 1 109 ? 31.883 3.074 -38.914 1.00 90.88 109 GLN A O 1
ATOM 880 N N . LYS A 1 110 ? 29.741 2.766 -39.490 1.00 90.69 110 LYS A N 1
ATOM 881 C CA . LYS A 1 110 ? 30.061 2.226 -40.823 1.00 90.69 110 LYS A CA 1
ATOM 882 C C . LYS A 1 110 ? 30.743 3.277 -41.698 1.00 90.69 110 LYS A C 1
ATOM 884 O O . LYS A 1 110 ? 31.723 2.952 -42.361 1.00 90.69 110 LYS A O 1
ATOM 889 N N . HIS A 1 111 ? 30.258 4.519 -41.685 1.00 88.06 111 HIS A N 1
ATOM 890 C CA . HIS A 1 111 ? 30.874 5.613 -42.441 1.00 88.06 111 HIS A CA 1
ATOM 891 C C . HIS A 1 111 ? 32.262 5.975 -41.900 1.00 88.06 111 HIS A C 1
ATOM 893 O O . HIS A 1 111 ? 33.194 6.120 -42.688 1.00 88.06 111 HIS A O 1
ATOM 899 N N . VAL A 1 112 ? 32.423 6.031 -40.576 1.00 88.00 112 VAL A N 1
ATOM 900 C CA . VAL A 1 112 ? 33.716 6.231 -39.904 1.00 88.00 112 VAL A CA 1
ATOM 901 C C . VAL A 1 112 ? 34.727 5.166 -40.323 1.00 88.00 112 VAL A C 1
ATOM 903 O O . VAL A 1 112 ? 35.822 5.518 -40.746 1.00 88.00 112 VAL A O 1
ATOM 906 N N . ASN A 1 113 ? 34.346 3.885 -40.301 1.00 86.19 113 ASN A N 1
ATOM 907 C CA . ASN A 1 113 ? 35.234 2.776 -40.666 1.00 86.19 113 ASN A CA 1
ATOM 908 C C . ASN A 1 113 ? 35.687 2.820 -42.138 1.00 86.19 113 ASN A C 1
ATOM 910 O O . ASN A 1 113 ? 36.784 2.378 -42.464 1.00 86.19 113 ASN A O 1
ATOM 914 N N . VAL A 1 114 ? 34.840 3.329 -43.040 1.00 85.69 114 VAL A N 1
ATOM 915 C CA . VAL A 1 114 ? 35.185 3.498 -44.462 1.00 85.69 114 VAL A CA 1
ATOM 916 C C . VAL A 1 114 ? 36.132 4.682 -44.659 1.00 85.69 114 VAL A C 1
ATOM 918 O O . VAL A 1 114 ? 37.093 4.581 -45.419 1.00 85.69 114 VAL A O 1
ATOM 921 N N . LEU A 1 115 ? 35.881 5.797 -43.970 1.00 82.44 115 LEU A N 1
ATOM 922 C CA . LEU A 1 115 ? 36.695 7.009 -44.070 1.00 82.44 115 LEU A CA 1
ATOM 923 C C . LEU A 1 115 ? 38.070 6.838 -43.410 1.00 82.44 115 LEU A C 1
ATOM 925 O O . LEU A 1 115 ? 39.067 7.297 -43.966 1.00 82.44 115 LEU A O 1
ATOM 929 N N . SER A 1 116 ? 38.139 6.119 -42.286 1.00 77.00 116 SER A N 1
ATOM 930 C CA . SER A 1 116 ? 39.392 5.814 -41.585 1.00 77.00 116 SER A CA 1
ATOM 931 C C . SER A 1 116 ? 40.304 4.865 -42.367 1.00 77.00 116 SER A C 1
ATOM 933 O O . SER A 1 116 ? 41.522 4.927 -42.223 1.00 77.00 116 SER A O 1
ATOM 935 N N . ALA A 1 117 ? 39.739 4.028 -43.244 1.00 76.31 117 ALA A N 1
ATOM 936 C CA . ALA A 1 117 ? 40.498 3.154 -44.135 1.00 76.31 117 ALA A CA 1
ATOM 937 C C . ALA A 1 117 ? 41.011 3.857 -45.410 1.00 76.31 117 ALA A C 1
ATOM 939 O O . ALA A 1 117 ? 41.842 3.284 -46.115 1.00 76.31 117 ALA A O 1
ATOM 940 N N . GLY A 1 118 ? 40.504 5.055 -45.740 1.00 67.75 118 GLY A N 1
ATOM 941 C CA . GLY A 1 118 ? 40.601 5.611 -47.095 1.00 67.75 118 GLY A CA 1
ATOM 942 C C . GLY A 1 118 ? 41.219 7.003 -47.271 1.00 67.75 118 GLY A C 1
ATOM 943 O O . GLY A 1 118 ? 41.610 7.304 -48.397 1.00 67.75 118 GLY A O 1
ATOM 944 N N . LEU A 1 119 ? 41.322 7.870 -46.251 1.00 61.78 119 LEU A N 1
ATOM 945 C CA . LEU A 1 119 ? 41.742 9.272 -46.459 1.00 61.78 119 LEU A CA 1
ATOM 946 C C . LEU A 1 119 ? 42.677 9.846 -45.379 1.00 61.78 119 LEU A C 1
ATOM 948 O O . LEU A 1 119 ? 42.585 9.512 -44.204 1.00 61.78 119 LEU A O 1
ATOM 952 N N . GLY A 1 120 ? 43.580 10.736 -45.818 1.00 69.06 120 GLY A N 1
ATOM 953 C CA . GLY A 1 120 ? 44.592 11.424 -45.002 1.00 69.06 120 GLY A CA 1
ATOM 954 C C . GLY A 1 120 ? 44.069 12.564 -44.109 1.00 69.06 120 GLY A C 1
ATOM 955 O O . GLY A 1 120 ? 42.864 12.754 -43.959 1.00 69.06 120 GLY A O 1
ATOM 956 N N . ARG A 1 121 ? 45.015 13.344 -43.545 1.00 65.50 121 ARG A N 1
ATOM 957 C CA . ARG A 1 121 ? 44.862 14.328 -42.438 1.00 65.50 121 ARG A CA 1
ATOM 958 C C . ARG A 1 121 ? 43.666 15.298 -42.491 1.00 65.50 121 ARG A C 1
ATOM 960 O O . ARG A 1 121 ? 43.311 15.850 -41.458 1.00 65.50 121 ARG A O 1
ATOM 967 N N . GLU A 1 122 ? 43.041 15.525 -43.645 1.00 70.38 122 GLU A N 1
ATOM 968 C CA . GLU A 1 122 ? 41.868 16.409 -43.773 1.00 70.38 122 GLU A CA 1
ATOM 969 C C . GLU A 1 122 ? 40.573 15.803 -43.201 1.00 70.38 122 GLU A C 1
ATOM 971 O O . GLU A 1 122 ? 39.710 16.542 -42.732 1.00 70.38 122 GLU A O 1
ATOM 976 N N . VAL A 1 123 ? 40.431 14.471 -43.194 1.00 75.19 123 VAL A N 1
ATOM 977 C CA . VAL A 1 123 ? 39.203 13.783 -42.735 1.00 75.19 123 VAL A CA 1
ATOM 978 C C . VAL A 1 123 ? 39.305 13.327 -41.271 1.00 75.19 123 VAL A C 1
ATOM 980 O O . VAL A 1 123 ? 38.293 13.083 -40.616 1.00 75.19 123 VAL A O 1
ATOM 983 N N . GLU A 1 124 ? 40.520 13.294 -40.724 1.00 80.31 124 GLU A N 1
ATOM 984 C CA . GLU A 1 124 ? 40.851 12.800 -39.380 1.00 80.31 124 GLU A CA 1
ATOM 985 C C . GLU A 1 124 ? 40.098 13.546 -38.265 1.00 80.31 124 GLU A C 1
ATOM 987 O O . GLU A 1 124 ? 39.517 12.923 -37.380 1.00 80.31 124 GLU A O 1
ATOM 992 N N . ALA A 1 125 ? 40.003 14.877 -38.355 1.00 82.56 125 ALA A N 1
ATOM 993 C CA . ALA A 1 125 ? 39.255 15.683 -37.387 1.00 82.56 125 ALA A CA 1
ATOM 994 C C . ALA A 1 125 ? 37.742 15.388 -37.411 1.00 82.56 125 ALA A C 1
ATOM 996 O O . ALA A 1 125 ? 37.097 15.342 -36.366 1.00 82.56 125 ALA A O 1
ATOM 997 N N . SER A 1 126 ? 37.174 15.147 -38.598 1.00 83.69 126 SER A N 1
ATOM 998 C CA . SER A 1 126 ? 35.747 14.821 -38.746 1.00 83.69 126 SER A CA 1
ATOM 999 C C . SER A 1 126 ? 35.431 13.408 -38.252 1.00 83.69 126 SER A C 1
ATOM 1001 O O . SER A 1 126 ? 34.374 13.181 -37.666 1.00 83.69 126 SER A O 1
ATOM 1003 N N . VAL A 1 127 ? 36.358 12.466 -38.455 1.00 86.81 127 VAL A N 1
ATOM 1004 C CA . VAL A 1 127 ? 36.277 11.096 -37.930 1.00 86.81 127 VAL A CA 1
ATOM 1005 C C . VAL A 1 127 ? 36.302 11.107 -36.403 1.00 86.81 127 VAL A C 1
ATOM 1007 O O . VAL A 1 127 ? 35.432 10.497 -35.789 1.00 86.81 127 VAL A O 1
ATOM 1010 N N . LEU A 1 128 ? 37.217 11.870 -35.797 1.00 87.94 128 LEU A N 1
ATOM 1011 C CA . LEU A 1 128 ? 37.311 12.000 -34.342 1.00 87.94 128 LEU A CA 1
ATOM 1012 C C . LEU A 1 128 ? 36.009 12.555 -33.735 1.00 87.94 128 LEU A C 1
ATOM 1014 O O . LEU A 1 128 ? 35.483 11.995 -32.775 1.00 87.94 128 LEU A O 1
ATOM 1018 N N . CYS A 1 129 ? 35.441 13.611 -34.330 1.00 89.62 129 CYS A N 1
ATOM 1019 C CA . CYS A 1 129 ? 34.153 14.155 -33.891 1.00 89.62 129 CYS A CA 1
ATOM 1020 C C . CYS A 1 129 ? 33.004 13.140 -34.027 1.00 89.62 129 CYS A C 1
ATOM 1022 O O . CYS A 1 129 ? 32.122 13.092 -33.171 1.00 89.62 129 CYS A O 1
ATOM 1024 N N . ALA A 1 130 ? 32.998 12.321 -35.083 1.00 90.88 130 ALA A N 1
ATOM 1025 C CA . ALA A 1 130 ? 31.982 11.290 -35.281 1.00 90.88 130 ALA A CA 1
ATOM 1026 C C . ALA A 1 130 ? 32.098 10.151 -34.250 1.00 90.88 130 ALA A C 1
ATOM 1028 O O . ALA A 1 130 ? 31.085 9.698 -33.714 1.00 90.88 130 ALA A O 1
ATOM 1029 N N . GLU A 1 131 ? 33.316 9.715 -33.927 1.00 90.25 131 GLU A N 1
ATOM 1030 C CA . GLU A 1 131 ? 33.569 8.723 -32.875 1.00 90.25 131 GLU A CA 1
ATOM 1031 C C . GLU A 1 131 ? 33.158 9.241 -31.492 1.00 90.25 131 GLU A C 1
ATOM 1033 O O . GLU A 1 131 ? 32.535 8.516 -30.710 1.00 90.25 131 GLU A O 1
ATOM 1038 N N . GLU A 1 132 ? 33.440 10.512 -31.202 1.00 92.69 132 GLU A N 1
ATOM 1039 C CA . GLU A 1 132 ? 33.017 11.148 -29.957 1.00 92.69 132 GLU A CA 1
ATOM 1040 C C . GLU A 1 132 ? 31.489 11.248 -29.855 1.00 92.69 132 GLU A C 1
ATOM 1042 O O . GLU A 1 132 ? 30.926 10.875 -28.825 1.00 92.69 132 GLU A O 1
ATOM 1047 N N . ALA A 1 133 ? 30.802 11.618 -30.939 1.00 92.19 133 ALA A N 1
ATOM 1048 C CA . ALA A 1 133 ? 29.341 11.652 -30.982 1.00 92.19 133 ALA A CA 1
ATOM 1049 C C . ALA A 1 133 ? 28.707 10.266 -30.744 1.00 92.19 133 ALA A C 1
ATOM 1051 O O . ALA A 1 133 ? 27.718 10.154 -30.016 1.00 92.19 133 ALA A O 1
ATOM 1052 N N . ILE A 1 134 ? 29.286 9.190 -31.299 1.00 92.31 134 ILE A N 1
ATOM 1053 C CA . ILE A 1 134 ? 28.843 7.807 -31.033 1.00 92.31 134 ILE A CA 1
ATOM 1054 C C . ILE A 1 134 ? 29.039 7.457 -29.555 1.00 92.31 134 ILE A C 1
ATOM 1056 O O . ILE A 1 134 ? 28.162 6.858 -28.926 1.00 92.31 134 ILE A O 1
ATOM 1060 N N . ARG A 1 135 ? 30.185 7.827 -28.978 1.00 92.50 135 ARG A N 1
ATOM 1061 C CA . ARG A 1 135 ? 30.495 7.576 -27.567 1.00 92.50 135 ARG A CA 1
ATOM 1062 C C . ARG A 1 135 ? 29.514 8.293 -26.640 1.00 92.50 135 ARG A C 1
ATOM 1064 O O . ARG A 1 135 ? 29.000 7.669 -25.712 1.00 92.50 135 ARG A O 1
ATOM 1071 N N . GLU A 1 136 ? 29.228 9.565 -26.897 1.00 91.12 136 GLU A N 1
ATOM 1072 C CA . GLU A 1 136 ? 28.271 10.358 -26.118 1.00 91.12 136 GLU A CA 1
ATOM 1073 C C . GLU A 1 136 ? 26.842 9.823 -26.236 1.00 91.12 136 GLU A C 1
ATOM 1075 O O . GLU A 1 136 ? 26.140 9.700 -25.229 1.00 91.12 136 GLU A O 1
ATOM 1080 N N . ALA A 1 137 ? 26.421 9.430 -27.440 1.00 90.81 137 ALA A N 1
ATOM 1081 C CA . ALA A 1 137 ? 25.115 8.823 -27.670 1.00 90.81 137 ALA A CA 1
ATOM 1082 C C . ALA A 1 137 ? 24.949 7.503 -26.894 1.00 90.81 137 ALA A C 1
ATOM 1084 O O . ALA A 1 137 ? 23.946 7.308 -26.203 1.00 90.81 137 ALA A O 1
ATOM 1085 N N . ASN A 1 138 ? 25.962 6.632 -26.924 1.00 87.62 138 ASN A N 1
ATOM 1086 C CA . ASN A 1 138 ? 25.970 5.384 -26.156 1.00 87.62 138 ASN A CA 1
ATOM 1087 C C . ASN A 1 138 ? 25.966 5.632 -24.639 1.00 87.62 138 ASN A C 1
ATOM 1089 O O . ASN A 1 138 ? 25.253 4.953 -23.894 1.00 87.62 138 ASN A O 1
ATOM 1093 N N . LEU A 1 139 ? 26.726 6.628 -24.172 1.00 89.19 139 LEU A N 1
ATOM 1094 C CA . LEU A 1 139 ? 26.737 7.024 -22.766 1.00 89.19 139 LEU A CA 1
ATOM 1095 C C . LEU A 1 139 ? 25.351 7.516 -22.324 1.00 89.19 139 LEU A C 1
ATOM 1097 O O . LEU A 1 139 ? 24.854 7.073 -21.289 1.00 89.19 139 LEU A O 1
ATOM 1101 N N . SER A 1 140 ? 24.702 8.364 -23.123 1.00 85.44 140 SER A N 1
ATOM 1102 C CA . SER A 1 140 ? 23.348 8.866 -22.865 1.00 85.44 140 SER A CA 1
ATOM 1103 C C . SER A 1 140 ? 22.336 7.723 -22.718 1.00 85.44 140 SER A C 1
ATOM 1105 O O . SER A 1 140 ? 21.627 7.655 -21.711 1.00 85.44 140 SER A O 1
ATOM 1107 N N . ILE A 1 141 ? 22.350 6.753 -23.642 1.00 83.44 141 ILE A N 1
ATOM 1108 C CA . ILE A 1 141 ? 21.508 5.545 -23.568 1.00 83.44 141 ILE A CA 1
ATOM 1109 C C . ILE A 1 141 ? 21.751 4.779 -22.259 1.00 83.44 141 ILE A C 1
ATOM 1111 O O . ILE A 1 141 ? 20.803 4.340 -21.610 1.00 83.44 141 ILE A O 1
ATOM 1115 N N . SER A 1 142 ? 23.011 4.640 -21.838 1.00 82.81 142 SER A N 1
ATOM 1116 C CA . SER A 1 142 ? 23.362 3.906 -20.615 1.00 82.81 142 SER A CA 1
ATOM 1117 C C . SER A 1 142 ? 22.973 4.627 -19.315 1.00 82.81 142 SER A C 1
ATOM 1119 O O . SER A 1 142 ? 22.671 3.974 -18.314 1.00 82.81 142 SER A O 1
ATOM 1121 N N . LEU A 1 143 ? 22.950 5.965 -19.323 1.00 82.69 143 LEU A N 1
ATOM 1122 C CA . LEU A 1 143 ? 22.649 6.793 -18.152 1.00 82.69 143 LEU A CA 1
ATOM 1123 C C . LEU A 1 143 ? 21.148 6.970 -17.916 1.00 82.69 143 LEU A C 1
ATOM 1125 O O . LEU A 1 143 ? 20.723 7.100 -16.766 1.00 82.69 143 LEU A O 1
ATOM 1129 N N . LEU A 1 144 ? 20.335 6.954 -18.974 1.00 78.06 144 LEU A N 1
ATOM 1130 C CA . LEU A 1 144 ? 18.883 7.140 -18.885 1.00 78.06 144 LEU A CA 1
ATOM 1131 C C . LEU A 1 144 ? 18.203 6.194 -17.872 1.00 78.06 144 LEU A C 1
ATOM 1133 O O . LEU A 1 144 ? 17.425 6.687 -17.051 1.00 78.06 144 LEU A O 1
ATOM 1137 N N . PRO A 1 145 ? 18.506 4.879 -17.833 1.00 72.31 145 PRO A N 1
ATOM 1138 C CA . PRO A 1 145 ? 17.975 3.978 -16.811 1.00 72.31 145 PRO A CA 1
ATOM 1139 C C . PRO A 1 145 ? 18.324 4.395 -15.378 1.00 72.31 145 PRO A C 1
ATOM 1141 O O . PRO A 1 145 ? 17.458 4.347 -14.507 1.00 72.31 145 PRO A O 1
ATOM 1144 N N . LEU A 1 146 ? 19.563 4.837 -15.139 1.00 76.81 146 LEU A N 1
ATOM 1145 C CA . LEU A 1 146 ? 20.061 5.227 -13.815 1.00 76.81 146 LEU A CA 1
ATOM 1146 C C . LEU A 1 146 ? 19.416 6.530 -13.329 1.00 76.81 146 LEU A C 1
ATOM 1148 O O . LEU A 1 146 ? 18.973 6.625 -12.183 1.00 76.81 146 LEU A O 1
ATOM 1152 N N . LEU A 1 147 ? 19.319 7.528 -14.210 1.00 76.12 147 LEU A N 1
ATOM 1153 C CA . LEU A 1 147 ? 18.655 8.801 -13.921 1.00 76.12 147 LEU A CA 1
ATOM 1154 C C . LEU A 1 147 ? 17.162 8.600 -13.667 1.00 76.12 147 LEU A C 1
ATOM 1156 O O . LEU A 1 147 ? 16.601 9.193 -12.747 1.00 76.12 147 LEU A O 1
ATOM 1160 N N . TYR A 1 148 ? 16.530 7.716 -14.440 1.00 64.31 148 TYR A N 1
ATOM 1161 C CA . TYR A 1 148 ? 15.134 7.363 -14.244 1.00 64.31 148 TYR A CA 1
ATOM 1162 C C . TYR A 1 148 ? 14.909 6.653 -12.906 1.00 64.31 148 TYR A C 1
ATOM 1164 O O . TYR A 1 148 ? 14.003 7.021 -12.168 1.00 64.31 148 TYR A O 1
ATOM 1172 N N . GLU A 1 149 ? 15.740 5.671 -12.550 1.00 68.38 149 GLU A N 1
ATOM 1173 C CA . GLU A 1 149 ? 15.664 4.989 -11.252 1.00 68.38 149 GLU A CA 1
ATOM 1174 C C . GLU A 1 149 ? 15.891 5.945 -10.079 1.00 68.38 149 GLU A C 1
ATOM 1176 O O . GLU A 1 149 ? 15.192 5.850 -9.074 1.00 68.38 149 GLU A O 1
ATOM 1181 N N . THR A 1 150 ? 16.793 6.913 -10.232 1.00 67.25 150 THR A N 1
ATOM 1182 C CA . THR A 1 150 ? 17.051 7.951 -9.225 1.00 67.25 150 THR A CA 1
ATOM 1183 C C . THR A 1 150 ? 15.863 8.907 -9.083 1.00 67.25 150 THR A C 1
ATOM 1185 O O . THR A 1 150 ? 15.452 9.213 -7.967 1.00 67.25 150 THR A O 1
ATOM 1188 N N . GLY A 1 151 ? 15.262 9.338 -10.197 1.00 62.22 151 GLY A N 1
ATOM 1189 C CA . GLY A 1 151 ? 14.091 10.223 -10.198 1.00 62.22 151 GLY A CA 1
ATOM 1190 C C . GLY A 1 151 ? 12.795 9.553 -9.727 1.00 62.22 151 GLY A C 1
ATOM 1191 O O . GLY A 1 151 ? 11.879 10.238 -9.282 1.00 62.22 151 GLY A O 1
ATOM 1192 N N . ASN A 1 152 ? 12.723 8.221 -9.802 1.00 55.91 152 ASN A N 1
ATOM 1193 C CA . ASN A 1 152 ? 11.561 7.422 -9.401 1.00 55.91 152 ASN A CA 1
ATOM 1194 C C . ASN A 1 152 ? 11.791 6.606 -8.120 1.00 55.91 152 ASN A C 1
ATOM 1196 O O . ASN A 1 152 ? 10.902 5.846 -7.712 1.00 55.91 152 ASN A O 1
ATOM 1200 N N . ALA A 1 153 ? 12.963 6.726 -7.490 1.00 57.38 153 ALA A N 1
ATOM 1201 C CA . ALA A 1 153 ? 13.185 6.196 -6.158 1.00 57.38 153 ALA A CA 1
ATOM 1202 C C . ALA A 1 153 ? 12.104 6.813 -5.262 1.00 57.38 153 ALA A C 1
ATOM 1204 O O . ALA A 1 153 ? 11.948 8.038 -5.279 1.00 57.38 153 ALA A O 1
ATOM 1205 N N . PRO A 1 154 ? 11.298 6.004 -4.544 1.00 54.12 154 PRO A N 1
ATOM 1206 C CA . PRO A 1 154 ? 10.261 6.545 -3.684 1.00 54.12 154 PRO A CA 1
ATOM 1207 C C . PRO A 1 154 ? 10.950 7.540 -2.770 1.00 54.12 154 PRO A C 1
ATOM 1209 O O . PRO A 1 154 ? 11.860 7.140 -2.039 1.00 54.12 154 PRO A O 1
ATOM 1212 N N . TYR A 1 155 ? 10.570 8.817 -2.908 1.00 56.22 155 TYR A N 1
ATOM 1213 C CA . TYR A 1 155 ? 11.104 9.927 -2.133 1.00 56.22 155 TYR A CA 1
ATOM 1214 C C . TYR A 1 155 ? 11.259 9.404 -0.719 1.00 56.22 155 TYR A C 1
ATOM 1216 O O . TYR A 1 155 ? 10.268 8.968 -0.124 1.00 56.22 155 TYR A O 1
ATOM 1224 N N . GLN A 1 156 ? 12.506 9.267 -0.266 1.00 57.69 156 GLN A N 1
ATOM 1225 C CA . GLN A 1 156 ? 12.794 8.658 1.016 1.00 57.69 156 GLN A CA 1
ATOM 1226 C C . GLN A 1 156 ? 12.171 9.582 2.053 1.00 57.69 156 GLN A C 1
ATOM 1228 O O . GLN A 1 156 ? 12.773 10.545 2.519 1.00 57.69 156 GLN A O 1
ATOM 1233 N N . ASN A 1 157 ? 10.934 9.260 2.423 1.00 54.22 157 ASN A N 1
ATOM 1234 C CA . ASN A 1 157 ? 10.186 9.852 3.512 1.00 54.22 157 ASN A CA 1
ATOM 1235 C C . ASN A 1 157 ? 10.908 9.632 4.846 1.00 54.22 157 ASN A C 1
ATOM 1237 O O . ASN A 1 157 ? 10.330 9.948 5.866 1.00 54.22 157 ASN A O 1
ATOM 1241 N N . CYS A 1 158 ? 12.158 9.155 4.873 1.00 62.50 158 CYS A N 1
ATOM 1242 C CA . CYS A 1 158 ? 12.994 8.993 6.050 1.00 62.50 158 CYS A CA 1
ATOM 1243 C C . CYS A 1 158 ? 12.924 10.211 6.972 1.00 62.50 158 CYS A C 1
ATOM 1245 O O . CYS A 1 158 ? 12.740 10.031 8.164 1.00 62.50 158 CYS A O 1
ATOM 1247 N N . GLN A 1 159 ? 12.979 11.446 6.454 1.00 73.19 159 GLN A N 1
ATOM 1248 C CA . GLN A 1 159 ? 12.868 12.623 7.325 1.00 73.19 159 GLN A CA 1
ATOM 1249 C C . GLN A 1 159 ? 11.451 12.865 7.857 1.00 73.19 159 GLN A C 1
ATOM 1251 O O . GLN A 1 159 ? 11.297 13.166 9.037 1.00 73.19 159 GLN A O 1
ATOM 1256 N N . LEU A 1 160 ? 10.417 12.760 7.018 1.00 74.62 160 LEU A N 1
ATOM 1257 C CA . LEU A 1 160 ? 9.031 12.980 7.449 1.00 74.62 160 LEU A CA 1
ATOM 1258 C C . LEU A 1 160 ? 8.558 11.860 8.380 1.00 74.62 160 LEU A C 1
ATOM 1260 O O . LEU A 1 160 ? 7.969 12.131 9.416 1.00 74.62 160 LEU A O 1
ATOM 1264 N N . GLN A 1 161 ? 8.856 10.617 8.027 1.00 76.38 161 GLN A N 1
ATOM 1265 C CA . GLN A 1 161 ? 8.576 9.420 8.802 1.00 76.38 161 GLN A CA 1
ATOM 1266 C C . GLN A 1 161 ? 9.309 9.455 10.140 1.00 76.38 161 GLN A C 1
ATOM 1268 O O . GLN A 1 161 ? 8.664 9.283 11.164 1.00 76.38 161 GLN A O 1
ATOM 1273 N N . HIS A 1 162 ? 10.604 9.783 10.158 1.00 81.94 162 HIS A N 1
ATOM 1274 C CA . HIS A 1 162 ? 11.334 9.935 11.415 1.00 81.94 162 HIS A CA 1
ATOM 1275 C C . HIS A 1 162 ? 10.756 11.070 12.272 1.00 81.94 162 HIS A C 1
ATOM 1277 O O . HIS A 1 162 ? 10.566 10.899 13.470 1.00 81.94 162 HIS A O 1
ATOM 1283 N N . LYS A 1 163 ? 10.384 12.210 11.667 1.00 87.75 163 LYS A N 1
ATOM 1284 C CA . LYS A 1 163 ? 9.702 13.296 12.391 1.00 87.75 163 LYS A CA 1
ATOM 1285 C C . LYS A 1 163 ? 8.338 12.874 12.942 1.00 87.75 163 LYS A C 1
ATOM 1287 O O . LYS A 1 163 ? 8.003 13.268 14.053 1.00 87.75 163 LYS A O 1
ATOM 1292 N N . LEU A 1 164 ? 7.561 12.092 12.194 1.00 86.62 164 LEU A N 1
ATOM 1293 C CA . LEU A 1 164 ? 6.278 11.548 12.646 1.00 86.62 164 LEU A CA 1
ATOM 1294 C C . LEU A 1 164 ? 6.466 10.537 13.782 1.00 86.62 164 LEU A C 1
ATOM 1296 O O . LEU A 1 164 ? 5.723 10.588 14.757 1.00 86.62 164 LEU A O 1
ATOM 1300 N N . GLU A 1 165 ? 7.471 9.667 13.702 1.00 84.44 165 GLU A N 1
ATOM 1301 C CA . GLU A 1 165 ? 7.835 8.739 14.779 1.00 84.44 165 GLU A CA 1
ATOM 1302 C C . GLU A 1 165 ? 8.248 9.508 16.044 1.00 84.44 165 GLU A C 1
ATOM 1304 O O . GLU A 1 165 ? 7.704 9.252 17.114 1.00 84.44 165 GLU A O 1
ATOM 1309 N N . CYS A 1 166 ? 9.100 10.534 15.921 1.00 90.12 166 CYS A N 1
ATOM 1310 C CA . CYS A 1 166 ? 9.465 11.409 17.041 1.00 90.12 166 CYS A CA 1
ATOM 1311 C C . CYS A 1 166 ? 8.259 12.148 17.642 1.00 90.12 166 CYS A C 1
ATOM 1313 O O . CYS A 1 166 ? 8.169 12.278 18.861 1.00 90.12 166 CYS A O 1
ATOM 1315 N N . LEU A 1 167 ? 7.335 12.642 16.812 1.00 94.81 167 LEU A N 1
ATOM 1316 C CA . LEU A 1 167 ? 6.108 13.293 17.284 1.00 94.81 167 LEU A CA 1
ATOM 1317 C C . LEU A 1 167 ? 5.190 12.311 18.014 1.00 94.81 167 LEU A C 1
ATOM 1319 O O . LEU A 1 167 ? 4.607 12.672 19.032 1.00 94.81 167 LEU A O 1
ATOM 1323 N N . THR A 1 168 ? 5.077 11.081 17.511 1.00 91.81 168 THR A N 1
ATOM 1324 C CA . THR A 1 168 ? 4.258 10.029 18.126 1.00 91.81 168 THR A CA 1
ATOM 1325 C C . THR A 1 168 ? 4.820 9.643 19.492 1.00 91.81 168 THR A C 1
ATOM 1327 O O . THR A 1 168 ? 4.075 9.588 20.465 1.00 91.81 168 THR A O 1
ATOM 1330 N N . GLU A 1 169 ? 6.140 9.475 19.588 1.00 89.75 169 GLU A N 1
ATOM 1331 C CA . GLU A 1 169 ? 6.837 9.197 20.846 1.00 89.75 169 GLU A CA 1
ATOM 1332 C C . GLU A 1 169 ? 6.666 10.342 21.857 1.00 89.75 169 GLU A C 1
ATOM 1334 O O . GLU A 1 169 ? 6.298 10.124 23.011 1.00 89.75 169 GLU A O 1
ATOM 1339 N N . ALA A 1 170 ? 6.851 11.592 21.419 1.00 92.31 170 ALA A N 1
ATOM 1340 C CA . ALA A 1 170 ? 6.660 12.759 22.277 1.00 92.31 170 ALA A CA 1
ATOM 1341 C C . ALA A 1 170 ? 5.209 12.889 22.777 1.00 92.31 170 ALA A C 1
ATOM 1343 O O . ALA A 1 170 ? 4.988 13.258 23.934 1.00 92.31 170 ALA A O 1
ATOM 1344 N N . ALA A 1 171 ? 4.224 12.573 21.929 1.00 91.88 171 ALA A N 1
ATOM 1345 C CA . ALA A 1 171 ? 2.813 12.562 22.299 1.00 91.88 171 ALA A CA 1
ATOM 1346 C C . ALA A 1 171 ? 2.504 11.461 23.324 1.00 91.88 171 ALA A C 1
ATOM 1348 O O . ALA A 1 171 ? 1.854 11.741 24.330 1.00 91.88 171 ALA A O 1
ATOM 1349 N N . LEU A 1 172 ? 3.024 10.245 23.121 1.00 88.62 172 LEU A N 1
ATOM 1350 C CA . LEU A 1 172 ? 2.858 9.130 24.057 1.00 88.62 172 LEU A CA 1
ATOM 1351 C C . LEU A 1 172 ? 3.424 9.482 25.441 1.00 88.62 172 LEU A C 1
ATOM 1353 O O . LEU A 1 172 ? 2.745 9.322 26.455 1.00 88.62 172 LEU A O 1
ATOM 1357 N N . GLN A 1 173 ? 4.625 10.063 25.483 1.00 87.94 173 GLN A N 1
ATOM 1358 C CA . GLN A 1 173 ? 5.253 10.511 26.729 1.00 87.94 173 GLN A CA 1
ATOM 1359 C C . GLN A 1 173 ? 4.475 11.642 27.415 1.00 87.94 173 GLN A C 1
ATOM 1361 O O . GLN A 1 173 ? 4.377 11.674 28.643 1.00 87.94 173 GLN A O 1
ATOM 1366 N N . ALA A 1 174 ? 3.922 12.589 26.651 1.00 90.56 174 ALA A N 1
ATOM 1367 C CA . ALA A 1 174 ? 3.092 13.656 27.203 1.00 90.56 174 ALA A CA 1
ATOM 1368 C C . ALA A 1 174 ? 1.799 13.101 27.821 1.00 90.56 174 ALA A C 1
ATOM 1370 O O . ALA A 1 174 ? 1.494 13.423 28.969 1.00 90.56 174 ALA A O 1
ATOM 1371 N N . CYS A 1 175 ? 1.098 12.213 27.112 1.00 88.25 175 CYS A N 1
ATOM 1372 C CA . CYS A 1 175 ? -0.089 11.534 27.630 1.00 88.25 175 CYS A CA 1
ATOM 1373 C C . CYS A 1 175 ? 0.225 10.709 28.885 1.00 88.25 175 CYS A C 1
ATOM 1375 O O . CYS A 1 175 ? -0.510 10.801 29.866 1.00 88.25 175 CYS A O 1
ATOM 1377 N N . GLY A 1 176 ? 1.337 9.967 28.897 1.00 87.50 176 GLY A N 1
ATOM 1378 C CA . GLY A 1 176 ? 1.774 9.209 30.072 1.00 87.50 176 GLY A CA 1
ATOM 1379 C C . GLY A 1 176 ? 1.996 10.096 31.301 1.00 87.50 176 GLY A C 1
ATOM 1380 O O . GLY A 1 176 ? 1.538 9.761 32.394 1.00 87.50 176 GLY A O 1
ATOM 1381 N N . ARG A 1 177 ? 2.623 11.268 31.123 1.00 87.88 177 ARG A N 1
ATOM 1382 C CA . ARG A 1 177 ? 2.827 12.242 32.211 1.00 87.88 177 ARG A CA 1
ATOM 1383 C C . ARG A 1 177 ? 1.518 12.820 32.748 1.00 87.88 177 ARG A C 1
ATOM 1385 O O . ARG A 1 177 ? 1.369 12.911 33.963 1.00 87.88 177 ARG A O 1
ATOM 1392 N N . GLU A 1 178 ? 0.575 13.173 31.876 1.00 89.50 178 GLU A N 1
ATOM 1393 C CA . GLU A 1 178 ? -0.745 13.680 32.288 1.00 89.50 178 GLU A CA 1
ATOM 1394 C C . GLU A 1 178 ? -1.537 12.627 33.075 1.00 89.50 178 GLU A C 1
ATOM 1396 O O . GLU A 1 178 ? -2.062 12.913 34.151 1.00 89.50 178 GLU A O 1
ATOM 1401 N N . ILE A 1 179 ? -1.561 11.377 32.598 1.00 87.56 179 ILE A N 1
ATOM 1402 C CA . ILE A 1 179 ? -2.223 10.268 33.302 1.00 87.56 179 ILE A CA 1
ATOM 1403 C C . ILE A 1 179 ? -1.601 10.069 34.691 1.00 87.56 179 ILE A C 1
ATOM 1405 O O . ILE A 1 179 ? -2.324 9.933 35.682 1.00 87.56 179 ILE A O 1
ATOM 1409 N N . GLN A 1 180 ? -0.269 10.102 34.786 1.00 85.31 180 GLN A N 1
ATOM 1410 C CA . GLN A 1 180 ? 0.438 9.964 36.057 1.00 85.31 180 GLN A CA 1
ATOM 1411 C C . GLN A 1 180 ? 0.140 11.129 37.017 1.00 85.31 180 GLN A C 1
ATOM 1413 O O . GLN A 1 180 ? -0.058 10.898 38.211 1.00 85.31 180 GLN A O 1
ATOM 1418 N N . ALA A 1 181 ? 0.050 12.364 36.511 1.00 88.62 181 ALA A N 1
ATOM 1419 C CA . ALA A 1 181 ? -0.289 13.543 37.307 1.00 88.62 181 ALA A CA 1
ATOM 1420 C C . ALA A 1 181 ? -1.725 13.481 37.854 1.00 88.62 181 ALA A C 1
ATOM 1422 O O . ALA A 1 181 ? -1.940 13.703 39.049 1.00 88.62 181 ALA A O 1
ATOM 1423 N N . ILE A 1 182 ? -2.698 13.113 37.011 1.00 88.00 182 ILE A N 1
ATOM 1424 C CA . ILE A 1 182 ? -4.096 12.920 37.424 1.00 88.00 182 ILE A CA 1
ATOM 1425 C C . ILE A 1 182 ? -4.181 11.834 38.498 1.00 88.00 182 ILE A C 1
ATOM 1427 O O . ILE A 1 182 ? -4.826 12.031 39.527 1.00 88.00 182 ILE A O 1
ATOM 1431 N N . MET A 1 183 ? -3.505 10.702 38.297 1.00 84.19 183 MET A N 1
ATOM 1432 C CA . MET A 1 183 ? -3.493 9.609 39.267 1.00 84.19 183 MET A CA 1
ATOM 1433 C C . MET A 1 183 ? -2.924 10.057 40.615 1.00 84.19 183 MET A C 1
ATOM 1435 O O . MET A 1 183 ? -3.515 9.755 41.652 1.00 84.19 183 MET A O 1
ATOM 1439 N N . GLN A 1 184 ? -1.802 10.782 40.616 1.00 84.75 184 GLN A N 1
ATOM 1440 C CA . GLN A 1 184 ? -1.201 11.271 41.853 1.00 84.75 184 GLN A CA 1
ATOM 1441 C C . GLN A 1 184 ? -2.161 12.209 42.596 1.00 84.75 184 GLN A C 1
ATOM 1443 O O . GLN A 1 184 ? -2.392 12.025 43.788 1.00 84.75 184 GLN A O 1
ATOM 1448 N N . ALA A 1 185 ? -2.818 13.126 41.881 1.00 88.00 185 ALA A N 1
ATOM 1449 C CA . ALA A 1 185 ? -3.830 14.004 42.464 1.00 88.00 185 ALA A CA 1
ATOM 1450 C C . ALA A 1 185 ? -5.027 13.221 43.045 1.00 88.00 185 ALA A C 1
ATOM 1452 O O . ALA A 1 185 ? -5.516 13.537 44.133 1.00 88.00 185 ALA A O 1
ATOM 1453 N N . VAL A 1 186 ? -5.487 12.166 42.363 1.00 85.88 186 VAL A N 1
ATOM 1454 C CA . VAL A 1 186 ? -6.550 11.274 42.862 1.00 85.88 186 VAL A CA 1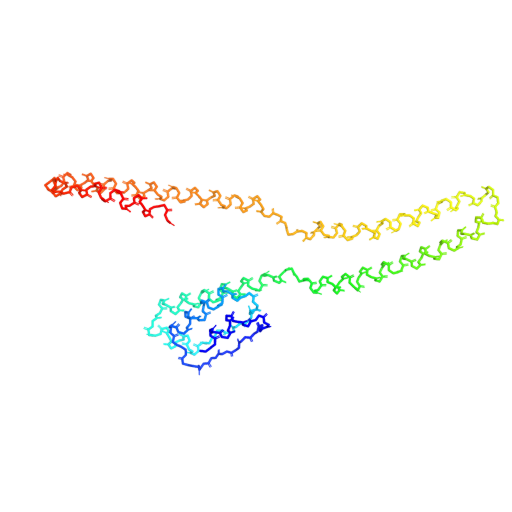
ATOM 1455 C C . VAL A 1 186 ? -6.098 10.513 44.114 1.00 85.88 186 VAL A C 1
ATOM 1457 O O . VAL A 1 186 ? -6.862 10.381 45.071 1.00 85.88 186 VAL A O 1
ATOM 1460 N N . LEU A 1 187 ? -4.855 10.034 44.158 1.00 82.94 187 LEU A N 1
ATOM 1461 C CA . LEU A 1 187 ? -4.306 9.340 45.324 1.00 82.94 187 LEU A CA 1
ATOM 1462 C C . LEU A 1 187 ? -4.157 10.272 46.531 1.00 82.94 187 LEU A C 1
ATOM 1464 O O . LEU A 1 187 ? -4.510 9.877 47.645 1.00 82.94 187 LEU A O 1
ATOM 1468 N N . ASP A 1 188 ? -3.684 11.497 46.314 1.00 83.81 188 ASP A N 1
ATOM 1469 C CA . ASP A 1 188 ? -3.497 12.500 47.364 1.00 83.81 188 ASP A CA 1
ATOM 1470 C C . ASP A 1 188 ? -4.850 12.955 47.934 1.00 83.81 188 ASP A C 1
ATOM 1472 O O . ASP A 1 188 ? -5.050 12.986 49.151 1.00 83.81 188 ASP A O 1
ATOM 1476 N N . THR A 1 189 ? -5.833 13.224 47.068 1.00 84.31 189 THR A N 1
ATOM 1477 C CA . THR A 1 189 ? -7.204 13.560 47.494 1.00 84.31 189 THR A CA 1
ATOM 1478 C C . THR A 1 189 ? -7.866 12.413 48.255 1.00 84.31 189 THR A C 1
ATOM 1480 O O . THR A 1 189 ? -8.464 12.636 49.309 1.00 84.31 189 THR A O 1
ATOM 1483 N N . THR A 1 190 ? -7.700 11.172 47.793 1.00 81.81 190 THR A N 1
ATOM 1484 C CA . THR A 1 190 ? -8.225 9.985 48.485 1.00 81.81 190 THR A CA 1
ATOM 1485 C C . THR A 1 190 ? -7.549 9.778 49.844 1.00 81.81 190 THR A C 1
ATOM 1487 O O . THR A 1 190 ? -8.214 9.384 50.803 1.00 81.81 190 THR A O 1
ATOM 1490 N N . GLN A 1 191 ? -6.251 10.084 49.972 1.00 80.12 191 GLN A N 1
ATOM 1491 C CA . GLN A 1 191 ? -5.537 10.012 51.252 1.00 80.12 191 GLN A CA 1
ATOM 1492 C C . GLN A 1 191 ? -6.082 11.019 52.263 1.00 80.12 191 GLN A C 1
ATOM 1494 O O . GLN A 1 191 ? -6.266 10.669 53.428 1.00 80.12 191 GLN A O 1
ATOM 1499 N N . ASN A 1 192 ? -6.365 12.240 51.809 1.00 79.81 192 ASN A N 1
ATOM 1500 C CA . ASN A 1 192 ? -6.894 13.308 52.652 1.00 79.81 192 ASN A CA 1
ATOM 1501 C C . ASN A 1 192 ? -8.334 13.032 53.109 1.00 79.81 192 ASN A C 1
ATOM 1503 O O . ASN A 1 192 ? -8.685 13.336 54.246 1.00 79.81 192 ASN A O 1
ATOM 1507 N N . LEU A 1 193 ? -9.163 12.441 52.244 1.00 81.88 193 LEU A N 1
ATOM 1508 C CA . LEU A 1 193 ? -10.571 12.163 52.539 1.00 81.88 193 LEU A CA 1
ATOM 1509 C C . LEU A 1 193 ? -10.783 10.849 53.306 1.00 81.88 193 LEU A C 1
ATOM 1511 O O . LEU A 1 193 ? -11.722 10.744 54.092 1.00 81.88 193 LEU A O 1
ATOM 1515 N N . CYS A 1 194 ? -9.956 9.827 53.066 1.00 75.56 194 CYS A N 1
ATOM 1516 C CA . CYS A 1 194 ? -10.173 8.460 53.554 1.00 75.56 194 CYS A CA 1
ATOM 1517 C C . CYS A 1 194 ? -8.847 7.731 53.880 1.00 75.56 194 CYS A C 1
ATOM 1519 O O . CYS A 1 194 ? -8.501 6.731 53.236 1.00 75.56 194 CYS A O 1
ATOM 1521 N N . PRO A 1 195 ? -8.101 8.155 54.918 1.00 72.31 195 PRO A N 1
ATOM 1522 C CA . PRO A 1 195 ? -6.760 7.633 55.212 1.00 72.31 195 PRO A CA 1
ATOM 1523 C C . PRO A 1 195 ? -6.742 6.130 55.541 1.00 72.31 195 PRO A C 1
ATOM 1525 O O . PRO A 1 195 ? -5.773 5.428 55.251 1.00 72.31 195 PRO A O 1
ATOM 1528 N N . THR A 1 196 ? -7.833 5.599 56.096 1.00 68.88 196 THR A N 1
ATOM 1529 C CA . THR A 1 196 ? -7.945 4.199 56.533 1.00 68.88 196 THR A CA 1
ATOM 1530 C C . THR A 1 196 ? -8.029 3.201 55.372 1.00 68.88 196 THR A C 1
ATOM 1532 O O . THR A 1 196 ? -7.683 2.035 55.550 1.00 68.88 196 THR A O 1
ATOM 1535 N N . ILE A 1 197 ? -8.482 3.630 54.188 1.00 67.25 197 ILE A N 1
ATOM 1536 C CA . ILE A 1 197 ? -8.616 2.773 52.995 1.00 67.25 197 ILE A CA 1
ATOM 1537 C C . ILE A 1 197 ? -7.252 2.574 52.322 1.00 67.25 197 ILE A C 1
ATOM 1539 O O . ILE A 1 197 ? -6.910 1.462 51.922 1.00 67.25 197 ILE A O 1
ATOM 1543 N N . LEU A 1 198 ? -6.436 3.629 52.263 1.00 62.28 198 LEU A N 1
ATOM 1544 C CA . LEU A 1 198 ? -5.099 3.587 51.662 1.00 62.28 198 LEU A CA 1
ATOM 1545 C C . LEU A 1 198 ? -4.063 2.869 52.536 1.00 62.28 198 LEU A C 1
ATOM 1547 O O . LEU A 1 198 ? -3.163 2.229 51.997 1.00 62.28 198 LEU A O 1
ATOM 1551 N N . GLN A 1 199 ? -4.210 2.911 53.863 1.00 63.81 199 GLN A N 1
ATOM 1552 C CA . GLN A 1 199 ? -3.317 2.198 54.786 1.00 63.81 199 GLN A CA 1
ATOM 1553 C C . GLN A 1 199 ? -3.578 0.684 54.855 1.00 63.81 199 GLN A C 1
ATOM 1555 O O . GLN A 1 199 ? -2.705 -0.065 55.285 1.00 63.81 199 GLN A O 1
ATOM 1560 N N . LYS A 1 200 ? -4.762 0.206 54.445 1.00 60.72 200 LYS A N 1
ATOM 1561 C CA . LYS A 1 200 ? -5.209 -1.155 54.779 1.00 60.72 200 LYS A CA 1
ATOM 1562 C C . LYS A 1 200 ? -4.649 -2.295 53.922 1.00 60.72 200 LYS A C 1
ATOM 1564 O O . LYS A 1 200 ? -4.772 -3.432 54.363 1.00 60.72 200 LYS A O 1
ATOM 1569 N N . SER A 1 201 ? -4.042 -2.071 52.746 1.00 57.12 201 SER A N 1
ATOM 1570 C CA . SER A 1 201 ? -3.533 -3.220 51.959 1.00 57.12 201 SER A CA 1
ATOM 1571 C C . SER A 1 201 ? -2.516 -2.948 50.834 1.00 57.12 201 SER A C 1
ATOM 1573 O O . SER A 1 201 ? -2.568 -3.649 49.825 1.00 57.12 201 SER A O 1
ATOM 1575 N N . GLY A 1 202 ? -1.632 -1.944 50.917 1.00 65.88 202 GLY A N 1
ATOM 1576 C CA . GLY A 1 202 ? -0.674 -1.668 49.820 1.00 65.88 202 GLY A CA 1
ATOM 1577 C C . GLY A 1 202 ? -1.361 -1.349 48.480 1.00 65.88 202 GLY A C 1
ATOM 1578 O O . GLY A 1 202 ? -0.807 -1.570 47.405 1.00 65.88 202 GLY A O 1
ATOM 1579 N N . VAL A 1 203 ? -2.619 -0.883 48.542 1.00 71.25 203 VAL A N 1
ATOM 1580 C CA . VAL A 1 203 ? -3.453 -0.579 47.366 1.00 71.25 203 VAL A CA 1
ATOM 1581 C C . VAL A 1 203 ? -2.795 0.498 46.525 1.00 71.25 203 VAL A C 1
ATOM 1583 O O . VAL A 1 203 ? -2.804 0.382 45.310 1.00 71.25 203 VAL A O 1
ATOM 1586 N N . ARG A 1 204 ? -2.188 1.498 47.177 1.00 71.00 204 ARG A N 1
ATOM 1587 C CA . ARG A 1 204 ? -1.430 2.569 46.528 1.00 71.00 204 ARG A CA 1
ATOM 1588 C C . ARG A 1 204 ? -0.363 2.008 45.595 1.00 71.00 204 ARG A C 1
ATOM 1590 O O . ARG A 1 204 ? -0.393 2.310 44.411 1.00 71.00 204 ARG A O 1
ATOM 1597 N N . ASP A 1 205 ? 0.526 1.171 46.120 1.00 74.62 205 ASP A N 1
ATOM 1598 C CA . ASP A 1 205 ? 1.671 0.668 45.359 1.00 74.62 205 ASP A CA 1
ATOM 1599 C C . ASP A 1 205 ? 1.217 -0.236 44.210 1.00 74.62 205 ASP A C 1
ATOM 1601 O O . ASP A 1 205 ? 1.746 -0.145 43.107 1.00 74.62 205 ASP A O 1
ATOM 1605 N N . ARG A 1 206 ? 0.158 -1.033 44.417 1.00 74.62 206 ARG A N 1
ATOM 1606 C CA . ARG A 1 206 ? -0.460 -1.829 43.343 1.00 74.62 206 ARG A CA 1
ATOM 1607 C C . ARG A 1 206 ? -1.129 -0.969 42.271 1.00 74.62 206 ARG A C 1
ATOM 1609 O O . ARG A 1 206 ? -1.040 -1.311 41.095 1.00 74.62 206 ARG A O 1
ATOM 1616 N N . LEU A 1 207 ? -1.797 0.122 42.651 1.00 73.38 207 LEU A N 1
ATOM 1617 C CA . LEU A 1 207 ? -2.466 1.021 41.707 1.00 73.38 207 LEU A CA 1
ATOM 1618 C C . LEU A 1 207 ? -1.439 1.759 40.842 1.00 73.38 207 LEU A C 1
ATOM 1620 O O . LEU A 1 207 ? -1.571 1.781 39.622 1.00 73.38 207 LEU A O 1
ATOM 1624 N N . VAL A 1 208 ? -0.389 2.288 41.480 1.00 76.31 208 VAL A N 1
ATOM 1625 C CA . VAL A 1 208 ? 0.736 2.949 40.806 1.00 76.31 208 VAL A CA 1
ATOM 1626 C C . VAL A 1 208 ? 1.421 1.972 39.848 1.00 76.31 208 VAL A C 1
ATOM 1628 O O . VAL A 1 208 ? 1.617 2.304 38.685 1.00 76.31 208 VAL A O 1
ATOM 1631 N N . HIS A 1 209 ? 1.702 0.744 40.295 1.00 76.62 209 HIS A N 1
ATOM 1632 C CA . HIS A 1 209 ? 2.336 -0.286 39.468 1.00 76.62 209 HIS A CA 1
ATOM 1633 C C . HIS A 1 209 ? 1.492 -0.678 38.247 1.00 76.62 209 HIS A C 1
ATOM 1635 O O . HIS A 1 209 ? 1.994 -0.675 37.129 1.00 76.62 209 HIS A O 1
ATOM 1641 N N . THR A 1 210 ? 0.199 -0.960 38.442 1.00 74.56 210 THR A N 1
ATOM 1642 C CA . THR A 1 210 ? -0.703 -1.398 37.357 1.00 74.56 210 THR A CA 1
ATOM 1643 C C . THR A 1 210 ? -0.847 -0.325 36.276 1.00 74.56 210 THR A C 1
ATOM 1645 O O . THR A 1 210 ? -0.920 -0.629 35.088 1.00 74.56 210 THR A O 1
ATOM 1648 N N . ILE A 1 211 ? -0.875 0.947 36.678 1.00 68.06 211 ILE A N 1
ATOM 1649 C CA . ILE A 1 211 ? -1.013 2.074 35.752 1.00 68.06 211 ILE A CA 1
ATOM 1650 C C . ILE A 1 211 ? 0.310 2.341 35.027 1.00 68.06 211 ILE A C 1
ATOM 1652 O O . ILE A 1 211 ? 0.301 2.557 33.818 1.00 68.06 211 ILE A O 1
ATOM 1656 N N . SER A 1 212 ? 1.454 2.252 35.713 1.00 72.25 212 SER A N 1
ATOM 1657 C CA . SER A 1 212 ? 2.765 2.332 35.059 1.00 72.25 212 SER A CA 1
ATOM 1658 C C . SER A 1 212 ? 2.983 1.217 34.031 1.00 72.25 212 SER A C 1
ATOM 1660 O O . SER A 1 212 ? 3.558 1.483 32.981 1.00 72.25 212 SER A O 1
ATOM 1662 N N . GLU A 1 213 ? 2.483 0.003 34.276 1.00 71.00 213 GLU A N 1
ATOM 1663 C CA . GLU A 1 213 ? 2.519 -1.092 33.295 1.00 71.00 213 GLU A CA 1
ATOM 1664 C C . GLU A 1 213 ? 1.602 -0.843 32.088 1.00 71.00 213 GLU A C 1
ATOM 1666 O O . GLU A 1 213 ? 1.950 -1.216 30.970 1.00 71.00 213 GLU A O 1
ATOM 1671 N N . GLN A 1 214 ? 0.450 -0.192 32.285 1.00 64.69 214 GLN A N 1
ATOM 1672 C CA . GLN A 1 214 ? -0.496 0.108 31.203 1.00 64.69 214 GLN A CA 1
ATOM 1673 C C . GLN A 1 214 ? -0.112 1.318 30.340 1.00 64.69 214 GLN A C 1
ATOM 1675 O O . GLN A 1 214 ? -0.581 1.408 29.213 1.00 64.69 214 GLN A O 1
ATOM 1680 N N . ILE A 1 215 ? 0.730 2.234 30.831 1.00 63.91 215 ILE A N 1
ATOM 1681 C CA . ILE A 1 215 ? 1.191 3.416 30.072 1.00 63.91 215 ILE A CA 1
ATOM 1682 C C . ILE A 1 215 ? 2.284 3.058 29.039 1.00 63.91 215 ILE A C 1
ATOM 1684 O O . ILE A 1 215 ? 2.532 3.829 28.116 1.00 63.91 215 ILE A O 1
ATOM 1688 N N . ILE A 1 216 ? 2.940 1.899 29.182 1.00 56.16 216 ILE A N 1
ATOM 1689 C CA . ILE A 1 216 ? 4.074 1.465 28.340 1.00 56.16 216 ILE A CA 1
ATOM 1690 C C . ILE A 1 216 ? 3.621 0.605 27.130 1.00 56.16 216 ILE A C 1
ATOM 1692 O O . ILE A 1 216 ? 4.433 0.295 26.258 1.00 56.16 216 ILE A O 1
ATOM 1696 N N . LEU A 1 217 ? 2.338 0.231 27.053 1.00 46.16 217 LEU A N 1
ATOM 1697 C CA . LEU A 1 217 ? 1.735 -0.595 25.990 1.00 46.16 217 LEU A CA 1
ATOM 1698 C C . LEU A 1 217 ? 0.982 0.244 24.952 1.00 46.16 217 LEU A C 1
ATOM 1700 O O . LEU A 1 217 ? 1.052 -0.135 23.760 1.00 46.16 217 LEU A O 1
#

Radius of gyration: 33.66 Å; chains: 1; bounding box: 74×36×104 Å

Sequence (217 aa):
MLAKALQINTKLRTVIWDRNNTTAHGFIDVARALERNYTLRSMPLPMSDVTQAYRSNPEKTEEAVHKMQSFLARNQMRRTLPKQTFRLQRGIITSGSEQMVNEMCTSLQKHVNVLSAGLGREVEASVLCAEEAIREANLSISLLPLLYETGNAPYQNCQLQHKLECLTEAALQACGREIQAIMQAVLDTTQNLCPTILQKSGVRDRLVHTISEQIIL

Foldseek 3Di:
DVLVCLQPDQADAEDEDAPPLQALVNLQSNLVSLVNHLRHQYYDDRVRNLVVNCVVPVVSSVVSVVSNVVSNVNSNVVCVVPPPVVVVCCVPVLVVVLVVLVVVLVVLVVVLVVDVVDDDDVCVVVSVVSVVSSVVSVVVNVCVVVVVCVVPVPPPCVVVVVVVVVVVVVVLVVVLVVVLVVVVVVVVVCCVVPVPVCPPDVVVVVVNVVSVVVSVD

pLDDT: mean 80.81, std 14.24, range [39.91, 95.25]

InterPro domains:
  IPR032675 Leuc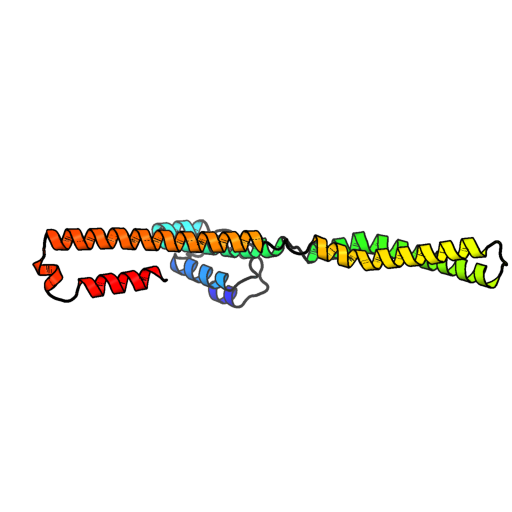ine-rich repeat domain superfamily [G3DSA:3.80.10.10] (1-75)
  IPR051279 Protein Phosphatase 1 Regulatory and Actin Interaction Protein [PTHR24112] (1-214)

Secondary structure (DSSP, 8-state):
-HHHHHHH-SS--B----SS---HHHHHHHHHHHHH--S--B----HHHHHHHHHH-HHHHHHHHHHHHHHHHHHHHTTSS-HHHHHHHHHHTHHHHHHHHHHHHHHHHHHHHHHHTT--HHHHHHHHHHHHHHHHHHHHHHHHHHHHHHHHS---THHHHHHHHHHHHHHHHHHHHHHHHHHHHHHHHHHHH-HHHHHSSSHHHHHHHHHHHHHT-